Protein AF-A0A1Z3MXU1-F1 (afdb_monomer)

pLDDT: mean 87.96, std 11.63, range [48.59, 98.12]

Radius of gyration: 43.64 Å; Cα contacts (8 Å, |Δi|>4): 317; chains: 1; bounding box: 88×52×131 Å

Solvent-accessible surface area (backbone atoms only — not comparable to full-atom values): 15683 Å² total; per-residue (Å²): 133,85,54,45,43,81,77,29,88,50,26,44,97,91,23,40,82,39,86,45,32,84,94,75,73,40,62,48,34,71,91,47,66,72,58,56,51,48,54,50,50,57,50,47,48,51,18,44,75,52,74,4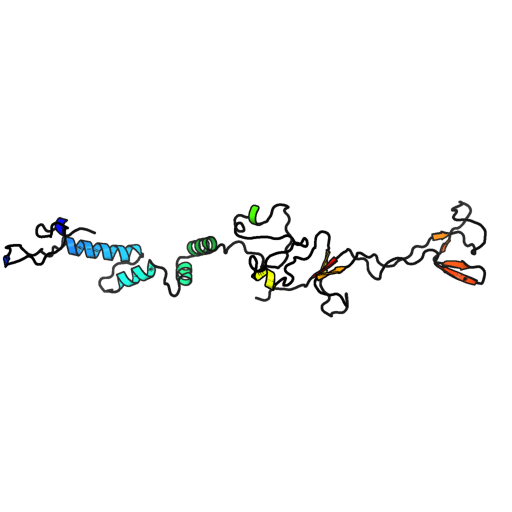3,81,94,51,97,87,52,94,52,48,56,59,55,17,52,60,67,73,40,74,46,90,89,48,42,69,59,47,36,55,71,70,29,72,66,47,40,51,51,52,26,56,79,70,61,60,75,88,75,76,84,60,84,72,61,89,78,92,72,97,60,94,67,56,63,39,78,75,36,79,86,35,47,92,53,86,87,80,70,50,64,50,44,71,60,52,52,87,83,37,50,72,40,30,72,69,34,75,82,34,46,37,63,66,46,78,92,46,39,85,37,74,46,42,90,82,75,62,84,54,66,93,65,52,80,70,37,77,44,74,58,44,43,46,52,48,67,63,63,51,75,33,60,94,62,54,56,88,71,74,83,71,92,70,91,48,99,88,58,80,62,42,75,32,61,55,42,42,36,82,89,79,49,72,45,65,65,43,70,74,50,65,42,98,47,67,44,68,35,26,29,21,38,83,87,82,79,86,88,123

Mean predicted aligned error: 10.99 Å

Nearest PDB structures (foldseek):
  3iu3-assembly1_K  TM=1.449E-01  e=3.938E+00  Homo sapiens

Sequence (251 aa):
MLRIGQVEATATQDGKYTDGSVAGGIAATRLRAAAFNAMQEELAHIVESAGLALDINDMTQVLKAIQKLTLSRANPFADIKSDGAAAIATALSNLGLGAGAPAIGIPFFWPSSAMPNTVMPEWSNMVFLKFNGATFSAATYPKLALVFPGLVLTESRGEFLRIWDDGRGVDAGRGLLSAQGHAYQSHSHRLLMSAGSAGSGNVIGIDSSLNGTLTYNINQPGGGQIQAIENAGDTETRPRNIAFNFLVRAK

Secondary structure (DSSP, 8-state):
---GGGT-TTS-TTS-----BTTTTBPPPP--HHHHHHHHHHHHHHHHHTTPPP-TT-TTHHHHHHHHHS--SS-HHHHHHHT-HHHHHHHHHHTT-SS--PPTT-------SS-HHHH-GGGTT-----SSS-B--TTT-HHHHHH-TTSB----TTPEEEE--TTSSSSTTPPTT-EE--B-B-B---EEE-SPPTTS-------TT---EEESEEE-TTS-EEESS--BSBSS-B-SEEEE-------

Structure (mmCIF, N/CA/C/O backbone):
data_AF-A0A1Z3MXU1-F1
#
_entry.id   AF-A0A1Z3MXU1-F1
#
loop_
_atom_site.group_PDB
_atom_site.id
_atom_site.type_symbol
_atom_site.label_atom_id
_atom_site.label_alt_id
_atom_site.label_comp_id
_atom_site.label_asym_id
_atom_site.label_entity_id
_atom_site.label_seq_id
_atom_site.pdbx_PDB_ins_code
_atom_site.Cartn_x
_atom_site.Cartn_y
_atom_site.Cartn_z
_atom_site.occupancy
_atom_site.B_iso_or_equiv
_atom_site.auth_seq_id
_atom_site.auth_comp_id
_atom_site.auth_asym_id
_atom_site.auth_atom_id
_atom_site.pdbx_PDB_model_num
ATOM 1 N N . MET A 1 1 ? -21.036 1.104 47.318 1.00 79.62 1 MET A N 1
ATOM 2 C CA . MET A 1 1 ? -22.182 0.449 47.977 1.00 79.62 1 MET A CA 1
ATOM 3 C C . MET A 1 1 ? -22.058 0.404 49.499 1.00 79.62 1 MET A C 1
ATOM 5 O O . MET A 1 1 ? -21.065 -0.088 50.033 1.00 79.62 1 MET A O 1
ATOM 9 N N . LEU A 1 2 ? -23.084 0.925 50.178 1.00 86.19 2 LEU A N 1
ATOM 10 C CA . LEU A 1 2 ? -23.305 0.851 51.629 1.00 86.19 2 LEU A CA 1
ATOM 11 C C . LEU A 1 2 ? -23.345 -0.614 52.109 1.00 86.19 2 LEU A C 1
ATOM 13 O O . LEU A 1 2 ? -24.027 -1.440 51.504 1.00 86.19 2 LEU A O 1
ATOM 17 N N . ARG A 1 3 ? -22.647 -0.947 53.201 1.00 88.75 3 ARG A N 1
ATOM 18 C CA . ARG A 1 3 ? -22.724 -2.277 53.836 1.00 88.75 3 ARG A CA 1
ATOM 19 C C . ARG A 1 3 ? -23.865 -2.341 54.850 1.00 88.75 3 ARG A C 1
ATOM 21 O O . ARG A 1 3 ? -24.145 -1.363 55.538 1.00 88.75 3 ARG A O 1
ATOM 28 N N . ILE A 1 4 ? -24.464 -3.520 55.021 1.00 90.12 4 ILE A N 1
ATOM 29 C CA . ILE A 1 4 ? -25.636 -3.713 55.896 1.00 90.12 4 ILE A CA 1
ATOM 30 C C . ILE A 1 4 ? -25.308 -3.409 57.359 1.00 90.12 4 ILE A C 1
ATOM 32 O O . ILE A 1 4 ? -26.088 -2.744 58.036 1.00 90.12 4 ILE A O 1
ATOM 36 N N . GLY A 1 5 ? -24.110 -3.783 57.819 1.00 87.50 5 GLY A N 1
ATOM 37 C CA . GLY A 1 5 ? -23.641 -3.479 59.178 1.00 87.50 5 GLY A CA 1
ATOM 38 C C . GLY A 1 5 ? -23.501 -1.985 59.501 1.00 87.50 5 GLY A C 1
ATOM 39 O O . GLY A 1 5 ? -23.363 -1.634 60.666 1.00 87.50 5 GLY A O 1
ATOM 40 N N . GLN A 1 6 ? -23.567 -1.094 58.503 1.00 89.31 6 GLN A N 1
ATOM 41 C CA . GLN A 1 6 ? -23.575 0.360 58.720 1.00 89.31 6 GLN A CA 1
ATOM 42 C C . GLN A 1 6 ? -24.976 0.905 59.044 1.00 89.31 6 GLN A C 1
ATOM 44 O O . GLN A 1 6 ? -25.092 2.038 59.501 1.00 89.31 6 GLN A O 1
ATOM 49 N N . VAL A 1 7 ? -26.035 0.121 58.808 1.00 90.00 7 VAL A N 1
ATOM 50 C CA . VAL A 1 7 ? -27.437 0.535 59.014 1.00 90.00 7 VAL A CA 1
ATOM 51 C C . VAL A 1 7 ? -28.252 -0.430 59.874 1.00 90.00 7 VAL A C 1
ATOM 53 O O . VAL A 1 7 ? -29.349 -0.076 60.308 1.00 90.00 7 VAL A O 1
ATOM 56 N N . GLU A 1 8 ? -27.736 -1.630 60.145 1.00 90.50 8 GLU A N 1
ATOM 57 C CA . GLU A 1 8 ? -28.379 -2.621 61.001 1.00 90.50 8 GLU A CA 1
ATOM 58 C C . GLU A 1 8 ? -27.358 -3.340 61.893 1.00 90.50 8 GLU A C 1
ATOM 60 O O . GLU A 1 8 ? -26.473 -4.046 61.415 1.00 90.50 8 GLU A O 1
ATOM 65 N N . ALA A 1 9 ? -27.512 -3.181 63.209 1.00 88.25 9 ALA A N 1
ATOM 66 C CA . ALA A 1 9 ? -26.592 -3.726 64.208 1.00 88.25 9 ALA A CA 1
ATOM 67 C C . ALA A 1 9 ? -26.665 -5.259 64.336 1.00 88.25 9 ALA A C 1
ATOM 69 O O . ALA A 1 9 ? -25.733 -5.875 64.840 1.00 88.25 9 ALA A O 1
ATOM 70 N N . THR A 1 10 ? -27.759 -5.874 63.878 1.00 90.38 10 THR A N 1
ATOM 71 C CA . THR A 1 10 ? -27.932 -7.340 63.822 1.00 90.38 10 THR A CA 1
ATOM 72 C C . THR A 1 10 ? -27.309 -7.981 62.575 1.00 90.38 10 THR A C 1
ATOM 74 O O . THR A 1 10 ? -27.529 -9.163 62.311 1.00 90.38 10 THR A O 1
ATOM 77 N N . ALA A 1 11 ? -26.553 -7.220 61.777 1.00 89.75 11 ALA A N 1
ATOM 78 C CA . ALA A 1 11 ? -25.745 -7.767 60.694 1.00 89.75 11 ALA A CA 1
ATOM 79 C C . ALA A 1 11 ? -24.591 -8.626 61.236 1.00 89.75 11 ALA A C 1
ATOM 81 O O . ALA A 1 11 ? -24.144 -8.474 62.375 1.00 89.75 11 ALA A O 1
ATOM 82 N N . THR A 1 12 ? -24.072 -9.514 60.396 1.00 88.88 12 THR A N 1
ATOM 83 C CA . THR A 1 12 ? -22.862 -10.283 60.708 1.00 88.88 12 THR A CA 1
ATOM 84 C C . THR A 1 12 ? -21.645 -9.367 60.892 1.00 88.88 12 THR A C 1
ATOM 86 O O . THR A 1 12 ? -21.637 -8.215 60.456 1.00 88.88 12 THR A O 1
ATOM 89 N N . GLN A 1 13 ? -20.566 -9.885 61.487 1.00 86.12 13 GLN A N 1
ATOM 90 C CA . GLN A 1 13 ? -19.336 -9.114 61.713 1.00 86.12 13 GLN A CA 1
ATOM 91 C C . GLN A 1 13 ? -18.667 -8.637 60.407 1.00 86.12 13 GLN A C 1
ATOM 93 O O . GLN A 1 13 ? -17.995 -7.608 60.398 1.00 86.12 13 GLN A O 1
ATOM 98 N N . ASP A 1 14 ? -18.886 -9.338 59.289 1.00 88.38 14 ASP A N 1
ATOM 99 C CA . ASP A 1 14 ? -18.463 -8.916 57.947 1.00 88.38 14 ASP A CA 1
ATOM 100 C C . ASP A 1 14 ? -19.464 -7.965 57.250 1.00 88.38 14 ASP A C 1
ATOM 102 O O . ASP A 1 14 ? -19.201 -7.483 56.143 1.00 88.38 14 ASP A O 1
ATOM 106 N N . GLY A 1 15 ? -20.572 -7.626 57.919 1.00 88.62 15 GLY A N 1
ATOM 107 C CA . GLY A 1 15 ? -21.534 -6.602 57.513 1.00 88.62 15 GLY A CA 1
ATOM 108 C C . GLY A 1 15 ? -22.603 -7.074 56.526 1.00 88.62 15 GLY A C 1
ATOM 109 O O . GLY A 1 15 ? -23.029 -6.266 55.694 1.00 88.62 15 GLY A O 1
ATOM 110 N N . LYS A 1 16 ? -23.023 -8.344 56.596 1.00 90.19 16 LYS A N 1
ATOM 111 C CA . LYS A 1 16 ? -24.043 -8.973 55.733 1.00 90.19 16 LYS A CA 1
ATOM 112 C C . LYS A 1 16 ? -25.332 -9.293 56.498 1.00 90.19 16 LYS A C 1
ATOM 114 O O . LYS A 1 16 ? -25.363 -9.270 57.727 1.00 90.19 16 LYS A O 1
ATOM 119 N N . TYR A 1 17 ? -26.392 -9.608 55.752 1.00 91.94 17 TYR A N 1
ATOM 120 C CA . TYR A 1 17 ? -27.622 -10.167 56.314 1.00 91.94 17 TYR A CA 1
ATOM 121 C C . TYR A 1 17 ? -27.380 -11.567 56.899 1.00 91.94 17 TYR A C 1
ATOM 123 O O . TYR A 1 17 ? -26.610 -12.352 56.346 1.00 91.94 17 TYR A O 1
ATOM 131 N N . THR A 1 18 ? -28.072 -11.881 57.991 1.00 91.25 18 THR A N 1
ATOM 132 C CA . THR A 1 18 ? -28.187 -13.222 58.572 1.00 91.25 18 THR A CA 1
ATOM 133 C C . THR A 1 18 ? -29.645 -13.515 58.916 1.00 91.25 18 THR A C 1
ATOM 135 O O . THR A 1 18 ? -30.364 -12.629 59.380 1.00 91.25 18 THR A O 1
ATOM 138 N N . ASP A 1 19 ? -30.071 -14.766 58.743 1.00 92.06 19 ASP A N 1
ATOM 139 C CA . ASP A 1 19 ? -31.390 -15.246 59.186 1.00 92.06 19 ASP A CA 1
ATOM 140 C C . ASP A 1 19 ? -31.487 -15.355 60.720 1.00 92.06 19 ASP A C 1
ATOM 142 O O . ASP A 1 19 ? -32.545 -15.656 61.273 1.00 92.06 19 ASP A O 1
ATOM 146 N N . GLY A 1 20 ? -30.382 -15.091 61.427 1.00 89.62 20 GLY A N 1
ATOM 147 C CA . GLY A 1 20 ? -30.277 -15.281 62.865 1.00 89.62 20 GLY A CA 1
ATOM 148 C C . GLY A 1 20 ? -30.236 -16.763 63.240 1.00 89.62 20 GLY A C 1
ATOM 149 O O . GLY A 1 20 ? -30.001 -17.645 62.418 1.00 89.62 20 GLY A O 1
ATOM 150 N N . SER A 1 21 ? -30.430 -17.051 64.522 1.00 91.31 21 SER A N 1
ATOM 151 C CA . SER A 1 21 ? -30.538 -18.410 65.046 1.00 91.31 21 SER A CA 1
ATOM 152 C C . SER A 1 21 ? -31.409 -18.398 66.288 1.00 91.31 21 SER A C 1
ATOM 154 O O . SER A 1 21 ? -31.004 -17.893 67.335 1.00 91.31 21 SER A O 1
ATOM 156 N N . VAL A 1 22 ? -32.596 -18.998 66.187 1.00 83.56 22 VAL A N 1
ATOM 157 C CA . VAL A 1 22 ? -33.515 -19.132 67.327 1.00 83.56 22 VAL A CA 1
ATOM 158 C C . VAL A 1 22 ? -32.907 -19.980 68.447 1.00 83.56 22 VAL A C 1
ATOM 160 O O . VAL A 1 22 ? -33.036 -19.627 69.613 1.00 83.56 22 VAL A O 1
ATOM 163 N N . ALA A 1 23 ? -32.171 -21.044 68.101 1.00 87.31 23 ALA A N 1
ATOM 164 C CA . ALA A 1 23 ? -31.488 -21.909 69.066 1.00 87.31 23 ALA A CA 1
ATOM 165 C C . ALA A 1 23 ? -30.272 -21.226 69.718 1.00 87.31 23 ALA A C 1
ATOM 167 O O . ALA A 1 23 ? -29.924 -21.540 70.852 1.00 87.31 23 ALA A O 1
ATOM 168 N N . GLY A 1 24 ? -29.635 -20.289 69.007 1.00 84.25 24 GLY A N 1
ATOM 169 C CA . GLY A 1 24 ? -28.499 -19.508 69.499 1.00 84.25 24 GLY A CA 1
ATOM 170 C C . GLY A 1 24 ? -28.869 -18.159 70.123 1.00 84.25 24 GLY A C 1
ATOM 171 O O . GLY A 1 24 ? -27.971 -17.429 70.528 1.00 84.25 24 GLY A O 1
ATOM 172 N N . GLY A 1 25 ? -30.155 -17.789 70.163 1.00 87.19 25 GLY A N 1
ATOM 173 C CA . GLY A 1 25 ? -30.601 -16.469 70.627 1.00 87.19 25 GLY A CA 1
ATOM 174 C C . GLY A 1 25 ? -30.133 -15.293 69.753 1.00 87.19 25 GLY A C 1
ATOM 175 O O . GLY A 1 25 ? -30.102 -14.158 70.223 1.00 87.19 25 GLY A O 1
ATOM 176 N N . ILE A 1 26 ? -29.756 -15.541 68.495 1.00 87.75 26 ILE A N 1
ATOM 177 C CA . ILE A 1 26 ? -29.263 -14.517 67.563 1.00 87.75 26 ILE A CA 1
ATOM 178 C C . ILE A 1 26 ? -30.442 -14.004 66.735 1.00 87.75 26 ILE A C 1
ATOM 180 O O . ILE A 1 26 ? -31.096 -14.776 66.035 1.00 87.75 26 ILE A O 1
ATOM 184 N N . ALA A 1 27 ? -30.715 -12.703 66.791 1.00 88.94 27 ALA A N 1
ATOM 185 C CA . ALA A 1 27 ? -31.766 -12.092 65.984 1.00 88.94 27 ALA A CA 1
ATOM 186 C C . ALA A 1 27 ? -31.387 -12.052 64.493 1.00 88.94 27 ALA A C 1
ATOM 188 O O . ALA A 1 27 ? -30.232 -11.810 64.147 1.00 88.94 27 ALA A O 1
ATOM 189 N N . ALA A 1 28 ? -32.377 -12.245 63.620 1.00 92.00 28 ALA A N 1
ATOM 190 C CA . ALA A 1 28 ? -32.219 -12.041 62.184 1.00 92.00 28 ALA A CA 1
ATOM 191 C C . ALA A 1 28 ? -31.957 -10.564 61.857 1.00 92.00 28 ALA A C 1
ATOM 193 O O . ALA A 1 28 ? -32.471 -9.660 62.530 1.00 92.00 28 ALA A O 1
ATOM 194 N N . THR A 1 29 ? -31.211 -10.317 60.784 1.00 92.88 29 THR A N 1
ATOM 195 C CA . THR A 1 29 ? -30.934 -8.966 60.302 1.00 92.88 29 THR A CA 1
ATOM 196 C C . THR A 1 29 ? -32.188 -8.335 59.708 1.00 92.88 29 THR A C 1
ATOM 198 O O . THR A 1 29 ? -32.808 -8.869 58.790 1.00 92.88 29 THR A O 1
ATOM 201 N N . ARG A 1 30 ? -32.555 -7.150 60.197 1.00 90.06 30 ARG A N 1
ATOM 202 C CA . ARG A 1 30 ? -33.725 -6.421 59.695 1.00 90.06 30 ARG A CA 1
ATOM 203 C C . ARG A 1 30 ? -33.462 -5.803 58.322 1.00 90.06 30 ARG A C 1
ATOM 205 O O . ARG A 1 30 ? -32.418 -5.205 58.065 1.00 90.06 30 ARG A O 1
ATOM 212 N N . LEU A 1 31 ? -34.472 -5.868 57.461 1.00 90.56 31 LEU A N 1
ATOM 213 C CA . LEU A 1 31 ? -34.485 -5.225 56.152 1.00 90.56 31 LEU A CA 1
ATOM 214 C C . LEU A 1 31 ? -34.689 -3.707 56.304 1.00 90.56 31 LEU A C 1
ATOM 216 O O . LEU A 1 31 ? -35.808 -3.224 56.461 1.00 90.56 31 LEU A O 1
ATOM 220 N N . ARG A 1 32 ? -33.592 -2.940 56.308 1.00 90.50 32 ARG A N 1
ATOM 221 C CA . ARG A 1 32 ? -33.615 -1.475 56.460 1.00 90.50 32 ARG A CA 1
ATOM 222 C C . ARG A 1 32 ? -33.812 -0.766 55.127 1.00 90.50 32 ARG A C 1
ATOM 224 O O . ARG A 1 32 ? -33.057 -1.015 54.193 1.00 90.50 32 ARG A O 1
ATOM 231 N N . ALA A 1 33 ? -34.720 0.212 55.088 1.00 90.50 33 ALA A N 1
ATOM 232 C CA . ALA A 1 33 ? -34.941 1.069 53.918 1.00 90.50 33 ALA A CA 1
ATOM 233 C C . ALA A 1 33 ? -33.644 1.712 53.396 1.00 90.50 33 ALA A C 1
ATOM 235 O O . ALA A 1 33 ? -33.413 1.728 52.198 1.00 90.50 33 ALA A O 1
ATOM 236 N N . ALA A 1 34 ? -32.748 2.149 54.289 1.00 89.19 34 ALA A N 1
ATOM 237 C CA . ALA A 1 34 ? -31.457 2.719 53.902 1.00 89.19 34 ALA A CA 1
ATOM 238 C C . ALA A 1 34 ? -30.596 1.765 53.048 1.00 89.19 34 ALA A C 1
ATOM 240 O O . ALA A 1 34 ? -29.917 2.219 52.134 1.00 89.19 34 ALA A O 1
ATOM 241 N N . ALA A 1 35 ? -30.653 0.451 53.304 1.00 89.69 35 ALA A N 1
ATOM 242 C CA . ALA A 1 35 ? -29.951 -0.533 52.486 1.00 89.69 35 ALA A CA 1
ATOM 243 C C . ALA A 1 35 ? -30.589 -0.667 51.097 1.00 89.69 35 ALA A C 1
ATOM 245 O O . ALA A 1 35 ? -29.875 -0.605 50.103 1.00 89.69 35 ALA A O 1
ATOM 246 N N . PHE A 1 36 ? -31.919 -0.790 51.015 1.00 90.94 36 PHE A N 1
ATOM 247 C CA . PHE A 1 36 ? -32.635 -0.917 49.737 1.00 90.94 36 PHE A CA 1
ATOM 248 C C . PHE A 1 36 ? -32.538 0.341 48.874 1.00 90.94 36 PHE A C 1
ATOM 250 O O . PHE A 1 36 ? -32.261 0.226 47.684 1.00 90.94 36 PHE A O 1
ATOM 257 N N . ASN A 1 37 ? -32.667 1.523 49.479 1.00 93.31 37 ASN A N 1
ATOM 258 C CA . ASN A 1 37 ? -32.477 2.795 48.789 1.00 93.31 37 ASN A CA 1
ATOM 259 C C . ASN A 1 37 ? -31.054 2.893 48.233 1.00 93.31 37 ASN A C 1
ATOM 261 O O . ASN A 1 37 ? -30.883 3.259 47.082 1.00 93.31 37 ASN A O 1
ATOM 265 N N . ALA A 1 38 ? -30.034 2.486 48.998 1.00 92.31 38 ALA A N 1
ATOM 266 C CA . ALA A 1 38 ? -28.663 2.478 48.493 1.00 92.31 38 ALA A CA 1
ATOM 267 C C . ALA A 1 38 ? -28.482 1.544 47.282 1.00 92.31 38 ALA A C 1
ATOM 269 O O . ALA A 1 38 ? -27.758 1.897 46.358 1.00 92.31 38 ALA A O 1
ATOM 270 N N . MET A 1 39 ? -29.137 0.374 47.249 1.00 92.81 39 MET A N 1
ATOM 271 C CA . MET A 1 39 ? -29.087 -0.502 46.065 1.00 92.81 39 MET A CA 1
ATOM 272 C C . MET A 1 39 ? -29.804 0.120 44.866 1.00 92.81 39 MET A C 1
ATOM 274 O O . MET A 1 39 ? -29.313 0.024 43.744 1.00 92.81 39 MET A O 1
ATOM 278 N N . GLN A 1 40 ? -30.960 0.743 45.104 1.00 93.62 40 GLN A N 1
ATOM 279 C CA . GLN A 1 40 ? -31.724 1.424 44.066 1.00 93.62 40 GLN A CA 1
ATOM 280 C C . GLN A 1 40 ? -30.917 2.569 43.454 1.00 93.62 40 GLN A C 1
ATOM 282 O O . GLN A 1 40 ? -30.829 2.637 42.234 1.00 93.62 40 GLN A O 1
ATOM 287 N N . GLU A 1 41 ? -30.300 3.417 44.277 1.00 95.25 41 GLU A N 1
ATOM 288 C CA . GLU A 1 41 ? -29.485 4.540 43.804 1.00 95.25 41 GLU A CA 1
ATOM 289 C C . GLU A 1 41 ? -28.265 4.060 43.006 1.00 95.25 41 GLU A C 1
ATOM 291 O O . GLU A 1 41 ? -27.981 4.599 41.946 1.00 95.25 41 GLU A O 1
ATOM 296 N N . GLU A 1 42 ? -27.580 2.989 43.425 1.00 95.56 42 GLU A N 1
ATOM 297 C CA . GLU A 1 42 ? -26.457 2.428 42.650 1.00 95.56 42 GLU A CA 1
ATOM 298 C C . GLU A 1 42 ? -26.910 1.936 41.261 1.00 95.56 42 GLU A C 1
ATOM 300 O O . GLU A 1 42 ? -26.240 2.184 40.258 1.00 95.56 42 GLU A O 1
ATOM 305 N N . LEU A 1 43 ? -28.072 1.278 41.172 1.00 95.50 43 LEU A N 1
ATOM 306 C CA . LEU A 1 43 ? -28.648 0.872 39.884 1.00 95.50 43 LEU A CA 1
ATOM 307 C C . LEU A 1 43 ? -29.123 2.075 39.059 1.00 95.50 43 LEU A C 1
ATOM 309 O O . LEU A 1 43 ? -28.942 2.084 37.840 1.00 95.50 43 LEU A O 1
ATOM 313 N N . ALA A 1 44 ? -29.698 3.087 39.706 1.00 95.88 44 ALA A N 1
ATOM 314 C CA . ALA A 1 44 ? -30.125 4.326 39.069 1.00 95.88 44 ALA A CA 1
ATOM 315 C C . ALA A 1 44 ? -28.933 5.085 38.473 1.00 95.88 44 ALA A C 1
ATOM 317 O O . ALA A 1 44 ? -28.973 5.465 37.305 1.00 95.88 44 ALA A O 1
ATOM 318 N N . HIS A 1 45 ? -27.823 5.185 39.204 1.00 96.19 45 HIS A N 1
ATOM 319 C CA . HIS A 1 45 ? -26.599 5.818 38.722 1.00 96.19 45 HIS A CA 1
ATOM 320 C C . HIS A 1 45 ? -26.001 5.109 37.503 1.00 96.19 45 HIS A C 1
ATOM 322 O O . HIS A 1 45 ? -25.456 5.773 36.620 1.00 96.19 45 HIS A O 1
ATOM 328 N N . ILE A 1 46 ? -26.131 3.781 37.386 1.00 96.31 46 ILE A N 1
ATOM 329 C CA . ILE A 1 46 ? -25.747 3.073 36.152 1.00 96.31 46 ILE A CA 1
ATOM 330 C C . ILE A 1 46 ? -26.579 3.588 34.968 1.00 96.31 46 ILE A C 1
ATOM 332 O O . ILE A 1 46 ? -26.023 3.884 33.911 1.00 96.31 46 ILE A O 1
ATOM 336 N N . VAL A 1 47 ? -27.893 3.747 35.142 1.00 96.94 47 VAL A N 1
ATOM 337 C CA . VAL A 1 47 ? -28.800 4.254 34.098 1.00 96.94 47 VAL A CA 1
ATOM 338 C C . VAL A 1 47 ? -28.477 5.697 33.717 1.00 96.94 47 VAL A C 1
ATOM 340 O O . VAL A 1 47 ? -28.307 6.008 32.535 1.00 96.94 47 VAL A O 1
ATOM 343 N N . GLU A 1 48 ? -28.317 6.560 34.711 1.00 96.25 48 GLU A N 1
ATOM 344 C CA . GLU A 1 48 ? -28.027 7.980 34.516 1.00 96.25 48 GLU A CA 1
ATOM 345 C C . GLU A 1 48 ? -26.644 8.208 33.897 1.00 96.25 48 GLU A C 1
ATOM 347 O O . GLU A 1 48 ? -26.497 9.050 33.011 1.00 96.25 48 GLU A O 1
ATOM 352 N N . SER A 1 49 ? -25.632 7.424 34.289 1.00 95.12 49 SER A N 1
ATOM 353 C CA . SER A 1 49 ? -24.287 7.501 33.698 1.00 95.12 49 SER A CA 1
ATOM 354 C C . SER A 1 49 ? -24.262 7.107 32.218 1.00 95.12 49 SER A C 1
ATOM 356 O O . SER A 1 49 ? -23.440 7.617 31.459 1.00 95.12 49 SER A O 1
ATOM 358 N N . ALA A 1 50 ? -25.210 6.274 31.772 1.00 93.00 50 ALA A N 1
ATOM 359 C CA . ALA A 1 50 ? -25.445 5.998 30.356 1.00 93.00 50 ALA A CA 1
ATOM 360 C C . ALA A 1 50 ? -26.193 7.143 29.631 1.00 93.00 50 ALA A C 1
ATOM 362 O O . ALA A 1 50 ? -26.494 7.041 28.436 1.00 93.00 50 ALA A O 1
ATOM 363 N N . GLY A 1 51 ? -26.525 8.234 30.325 1.00 93.81 51 GLY A N 1
ATOM 364 C CA . GLY A 1 51 ? -27.292 9.367 29.807 1.00 93.81 51 GLY A CA 1
ATOM 365 C C . GLY A 1 51 ? -28.770 9.048 29.568 1.00 93.81 51 GLY A C 1
ATOM 366 O O . GLY A 1 51 ? -29.373 9.630 28.667 1.00 93.81 51 GLY A O 1
ATOM 367 N N . LEU A 1 52 ? -29.333 8.080 30.296 1.00 94.69 52 LEU A N 1
ATOM 368 C CA . LEU A 1 52 ? -30.756 7.740 30.261 1.00 94.69 52 LEU A CA 1
ATOM 369 C C . LEU A 1 52 ? -31.463 8.371 31.469 1.00 94.69 52 LEU A C 1
ATOM 371 O O . LEU A 1 52 ? -30.891 8.453 32.551 1.00 94.69 52 LEU A O 1
ATOM 375 N N . ALA A 1 53 ? -32.709 8.808 31.287 1.00 96.50 53 ALA A N 1
ATOM 376 C CA . ALA A 1 53 ? -33.542 9.294 32.385 1.00 96.50 53 ALA A CA 1
ATOM 377 C C . ALA A 1 53 ? -34.276 8.127 33.057 1.00 96.50 53 ALA A C 1
ATOM 379 O O . ALA A 1 53 ? -34.714 7.210 32.363 1.00 96.50 53 ALA A O 1
ATOM 380 N N . LEU A 1 54 ? -34.439 8.193 34.382 1.00 97.00 54 LEU A N 1
ATOM 381 C CA . LEU A 1 54 ? -35.180 7.192 35.147 1.00 97.00 54 LEU A CA 1
ATOM 382 C C . LEU A 1 54 ? -36.686 7.259 34.842 1.00 97.00 54 LEU A C 1
ATOM 384 O O . LEU A 1 54 ? -37.313 8.302 35.022 1.00 97.00 54 LEU A O 1
ATOM 388 N N . ASP A 1 55 ? -37.274 6.136 34.438 1.00 96.50 55 ASP A N 1
ATOM 389 C CA . ASP A 1 55 ? -38.710 5.968 34.185 1.00 96.50 55 ASP A CA 1
ATOM 390 C C . ASP A 1 55 ? -39.294 4.853 35.060 1.00 96.50 55 ASP A C 1
ATOM 392 O O . ASP A 1 55 ? -38.881 3.697 34.999 1.00 96.50 55 ASP A O 1
ATOM 396 N N . ILE A 1 56 ? -40.299 5.186 35.868 1.00 95.31 56 ILE A N 1
ATOM 397 C CA . ILE A 1 56 ? -40.982 4.226 36.744 1.00 95.31 56 ILE A CA 1
ATOM 398 C C . ILE A 1 56 ? -41.684 3.096 35.970 1.00 95.31 56 ILE A C 1
ATOM 400 O O . ILE A 1 56 ? -41.904 2.020 36.524 1.00 95.31 56 ILE A O 1
ATOM 404 N N . ASN A 1 57 ? -42.015 3.317 34.697 1.00 97.12 57 ASN A N 1
ATOM 405 C CA . ASN A 1 57 ? -42.714 2.345 33.858 1.00 97.12 57 ASN A CA 1
ATOM 406 C C . ASN A 1 57 ? -41.762 1.443 33.054 1.00 97.12 57 ASN A C 1
ATOM 408 O O . ASN A 1 57 ? -42.227 0.532 32.368 1.00 97.12 57 ASN A O 1
ATOM 412 N N . ASP A 1 58 ? -40.444 1.662 33.130 1.00 95.50 58 ASP A N 1
ATOM 413 C CA . ASP A 1 58 ? -39.451 0.892 32.381 1.00 95.50 58 ASP A CA 1
ATOM 414 C C . ASP A 1 58 ? -38.599 0.007 33.304 1.00 95.50 58 ASP A C 1
ATOM 416 O O . ASP A 1 58 ? -37.666 0.453 33.972 1.00 95.50 58 ASP A O 1
ATOM 420 N N . MET A 1 59 ? -38.867 -1.298 33.285 1.00 94.94 59 MET A N 1
ATOM 421 C CA . MET A 1 59 ? -38.097 -2.289 34.049 1.00 94.94 59 MET A CA 1
ATOM 422 C C . MET A 1 59 ? -36.831 -2.780 33.321 1.00 94.94 59 MET A C 1
ATOM 424 O O . MET A 1 59 ? -36.173 -3.711 33.782 1.00 94.94 59 MET A O 1
ATOM 428 N N . THR A 1 60 ? -36.476 -2.184 32.178 1.00 96.62 60 THR A N 1
ATOM 429 C CA . THR A 1 60 ? -35.331 -2.590 31.338 1.00 96.62 60 THR A CA 1
ATOM 430 C C . THR A 1 60 ? -34.189 -1.573 31.320 1.00 96.62 60 THR A C 1
ATOM 432 O O . THR A 1 60 ? -33.196 -1.766 30.622 1.00 96.62 60 THR A O 1
ATOM 435 N N . GLN A 1 61 ? -34.279 -0.499 32.103 1.00 96.69 61 GLN A N 1
ATOM 436 C CA . GLN A 1 61 ? -33.341 0.626 32.038 1.00 96.69 61 GLN A CA 1
ATOM 437 C C . GLN A 1 61 ? -31.898 0.242 32.353 1.00 96.69 61 GLN A C 1
ATOM 439 O O . GLN A 1 61 ? -30.992 0.640 31.627 1.00 96.69 61 GLN A O 1
ATOM 444 N N . VAL A 1 62 ? -31.676 -0.584 33.380 1.00 96.50 62 VAL A N 1
ATOM 445 C CA . VAL A 1 62 ? -30.330 -1.079 33.723 1.00 96.50 62 VAL A CA 1
ATOM 446 C C . VAL A 1 62 ? -29.749 -1.896 32.567 1.00 96.50 62 VAL A C 1
ATOM 448 O O . VAL A 1 62 ? -28.577 -1.749 32.233 1.00 96.50 62 VAL A O 1
ATOM 451 N N . LEU A 1 63 ? -30.572 -2.710 31.898 1.00 94.38 63 LEU A N 1
ATOM 452 C CA . LEU A 1 63 ? -30.145 -3.461 30.718 1.00 94.38 63 LEU A CA 1
ATOM 453 C C . LEU A 1 63 ? -29.766 -2.518 29.567 1.00 94.38 63 LEU A C 1
ATOM 455 O O . LEU A 1 63 ? -28.688 -2.672 28.995 1.00 94.38 63 LEU A O 1
ATOM 459 N N . LYS A 1 64 ? -30.607 -1.521 29.264 1.00 93.19 64 LYS A N 1
ATOM 460 C CA . LYS A 1 64 ? -30.330 -0.500 28.237 1.00 93.19 64 LYS A CA 1
ATOM 461 C C . LYS A 1 64 ? -29.047 0.277 28.540 1.00 93.19 64 LYS A C 1
ATOM 463 O O . LYS A 1 64 ? -28.259 0.546 27.637 1.00 93.19 64 LYS A O 1
ATOM 468 N N . ALA A 1 65 ? -28.818 0.602 29.809 1.00 94.88 65 ALA A N 1
ATOM 469 C CA . ALA A 1 65 ? -27.626 1.299 30.265 1.00 94.88 65 ALA A CA 1
ATOM 470 C C . ALA A 1 65 ? -26.364 0.459 30.062 1.00 94.88 65 ALA A C 1
ATOM 472 O O . ALA A 1 65 ? -25.409 0.934 29.455 1.00 94.88 65 ALA A O 1
ATOM 473 N N . ILE A 1 66 ? -26.382 -0.812 30.478 1.00 92.69 66 ILE A N 1
ATOM 474 C CA . ILE A 1 66 ? -25.266 -1.742 30.253 1.00 92.69 66 ILE A CA 1
ATOM 475 C C . ILE A 1 66 ? -24.987 -1.897 28.753 1.00 92.69 66 ILE A C 1
ATOM 477 O O . ILE A 1 66 ? -23.830 -1.846 28.341 1.00 92.69 66 ILE A O 1
ATOM 481 N N . GLN A 1 67 ? -26.029 -2.039 27.930 1.00 89.00 67 GLN A N 1
ATOM 482 C CA . GLN A 1 67 ? -25.891 -2.138 26.472 1.00 89.00 67 GLN A CA 1
ATOM 483 C C . GLN A 1 67 ? -25.266 -0.889 25.842 1.00 89.00 67 GLN A C 1
ATOM 485 O O . GLN A 1 67 ? -24.580 -1.012 24.838 1.00 89.00 67 GLN A O 1
ATOM 490 N N . LYS A 1 68 ? -25.491 0.295 26.418 1.00 87.25 68 LYS A N 1
ATOM 491 C CA . LYS A 1 68 ? -24.931 1.558 25.921 1.00 87.25 68 LYS A CA 1
ATOM 492 C C . LYS A 1 68 ? -23.526 1.844 26.456 1.00 87.25 68 LYS A C 1
ATOM 494 O O . LYS A 1 68 ? -22.713 2.428 25.755 1.00 87.25 68 LYS A O 1
ATOM 499 N N . LEU A 1 69 ? -23.237 1.441 27.692 1.00 89.69 69 LEU A N 1
ATOM 500 C CA . LEU A 1 69 ? -21.933 1.637 28.337 1.00 89.69 69 LEU A CA 1
ATOM 501 C C . LEU A 1 69 ? -20.877 0.629 27.873 1.00 89.69 69 LEU A C 1
ATOM 503 O O . LEU A 1 69 ? -19.690 0.814 28.138 1.00 89.69 69 LEU A O 1
ATOM 507 N N . THR A 1 70 ? -21.292 -0.458 27.224 1.00 88.56 70 THR A N 1
ATOM 508 C CA . THR A 1 70 ? -20.389 -1.518 26.777 1.00 88.56 70 THR A CA 1
ATOM 509 C C . THR A 1 70 ? -20.453 -1.683 25.269 1.00 88.56 70 THR A C 1
ATOM 511 O O . THR A 1 70 ? -21.525 -1.650 24.676 1.00 88.56 70 THR A O 1
ATOM 514 N N . LEU A 1 71 ? -19.295 -1.912 24.645 1.00 82.88 71 LEU A N 1
ATOM 515 C CA . LEU A 1 71 ? -19.258 -2.309 23.242 1.00 82.88 71 LEU A CA 1
ATOM 516 C C . LEU A 1 71 ? -19.883 -3.697 23.094 1.00 82.88 71 LEU A C 1
ATOM 518 O O . LEU A 1 71 ? -19.473 -4.666 23.748 1.00 82.88 71 LEU A O 1
ATOM 522 N N . SER A 1 72 ? -20.839 -3.810 22.184 1.00 80.62 72 SER A N 1
ATOM 523 C CA . SER A 1 72 ? -21.390 -5.077 21.747 1.00 80.62 72 SER A CA 1
ATOM 524 C C . SER A 1 72 ? -20.282 -5.931 21.148 1.00 80.62 72 SER A C 1
ATOM 526 O O . SER A 1 72 ? -19.577 -5.524 20.227 1.00 80.62 72 SER A O 1
ATOM 528 N N . ARG A 1 73 ? -20.161 -7.180 21.605 1.00 79.38 73 ARG A N 1
ATOM 529 C CA . ARG A 1 73 ? -19.263 -8.153 20.958 1.00 79.38 73 ARG A CA 1
ATOM 530 C C . ARG A 1 73 ? -19.748 -8.561 19.567 1.00 79.38 73 ARG A C 1
ATOM 532 O O . ARG A 1 73 ? -18.953 -9.077 18.790 1.00 79.38 73 ARG A O 1
ATOM 539 N N . ALA A 1 74 ? -21.028 -8.341 19.261 1.00 85.69 74 ALA A N 1
ATOM 540 C CA . ALA A 1 74 ? -21.585 -8.628 17.947 1.00 85.69 74 ALA A CA 1
ATOM 541 C C . ALA A 1 74 ? -21.273 -7.513 16.935 1.00 85.69 74 ALA A C 1
ATOM 543 O O . ALA A 1 74 ? -20.980 -7.826 15.787 1.00 85.69 74 ALA A O 1
ATOM 544 N N . ASN A 1 75 ? -21.300 -6.235 17.349 1.00 86.44 75 ASN A N 1
ATOM 545 C CA . ASN A 1 75 ? -21.171 -5.082 16.442 1.00 86.44 75 ASN A CA 1
ATOM 546 C C . ASN A 1 75 ? -20.291 -3.929 16.991 1.00 86.44 75 ASN A C 1
ATOM 548 O O . ASN A 1 75 ? -20.694 -2.769 16.905 1.00 86.44 75 ASN A O 1
ATOM 552 N N . PRO A 1 76 ? -19.063 -4.179 17.480 1.00 87.69 76 PRO A N 1
ATOM 553 C CA . PRO A 1 76 ? -18.287 -3.171 18.217 1.00 87.69 76 PRO A CA 1
ATOM 554 C C . PRO A 1 76 ? -17.945 -1.922 17.385 1.00 87.69 76 PRO A C 1
ATOM 556 O O . PRO A 1 76 ? -17.864 -0.816 17.907 1.00 87.69 76 PRO A O 1
ATOM 559 N N . PHE A 1 77 ? -17.770 -2.066 16.068 1.00 91.00 77 PHE A N 1
ATOM 560 C CA . PHE A 1 77 ? -17.500 -0.928 15.183 1.00 91.00 77 PHE A CA 1
ATOM 561 C C . PHE A 1 77 ? -18.746 -0.094 14.865 1.00 91.00 77 PHE A C 1
ATOM 563 O O . PHE A 1 77 ? -18.614 1.082 14.528 1.00 91.00 77 PHE A O 1
ATOM 570 N N . ALA A 1 78 ? -19.945 -0.679 14.959 1.00 90.56 78 ALA A N 1
ATOM 571 C CA . ALA A 1 78 ? -21.185 0.083 14.834 1.00 90.56 78 ALA A CA 1
ATOM 572 C C . ALA A 1 78 ? -21.381 0.982 16.061 1.00 90.56 78 ALA A C 1
ATOM 574 O O . ALA A 1 78 ? -21.766 2.138 15.901 1.00 90.56 78 ALA A O 1
ATOM 575 N N . ASP A 1 79 ? -21.019 0.483 17.242 1.00 89.19 79 ASP A N 1
ATOM 576 C CA . ASP A 1 79 ? -21.084 1.238 18.494 1.00 89.19 79 ASP A CA 1
ATOM 577 C C . ASP A 1 79 ? -20.074 2.402 18.488 1.00 89.19 79 ASP A C 1
ATOM 579 O O . ASP A 1 79 ? -20.454 3.555 18.678 1.00 89.19 79 ASP A O 1
ATOM 583 N N . ILE A 1 80 ? -18.815 2.148 18.096 1.00 92.50 80 ILE A N 1
ATOM 584 C CA . ILE A 1 80 ? -17.803 3.213 17.902 1.00 92.50 80 ILE A CA 1
ATOM 585 C C . ILE A 1 80 ? -18.288 4.262 16.893 1.00 92.50 80 ILE A C 1
ATOM 587 O O . ILE A 1 80 ? -18.043 5.458 17.051 1.00 92.50 80 ILE A O 1
ATOM 591 N N . LYS A 1 81 ? -18.984 3.826 15.835 1.00 93.19 81 LYS A N 1
ATOM 592 C CA . LYS A 1 81 ? -19.577 4.746 14.863 1.00 93.19 81 LYS A CA 1
ATOM 593 C C . LYS A 1 81 ? -20.675 5.602 15.501 1.00 93.19 81 LYS A C 1
ATOM 595 O O . LYS A 1 81 ? -20.748 6.787 15.177 1.00 93.19 81 LYS A O 1
ATOM 600 N N . SER A 1 82 ? -21.512 5.035 16.372 1.00 89.06 82 SER A N 1
ATOM 601 C CA . SER A 1 82 ? -22.544 5.795 17.092 1.00 89.06 82 SER A CA 1
ATOM 602 C C . SER A 1 82 ? -21.974 6.754 18.137 1.00 89.06 82 SER A C 1
ATOM 604 O O . SER A 1 82 ? -22.553 7.821 18.332 1.00 89.06 82 SER A O 1
ATOM 606 N N . ASP A 1 83 ? -20.815 6.438 18.721 1.00 88.25 83 ASP A N 1
ATOM 607 C CA . ASP A 1 83 ? -20.102 7.310 19.668 1.00 88.25 83 ASP A CA 1
ATOM 608 C C . AS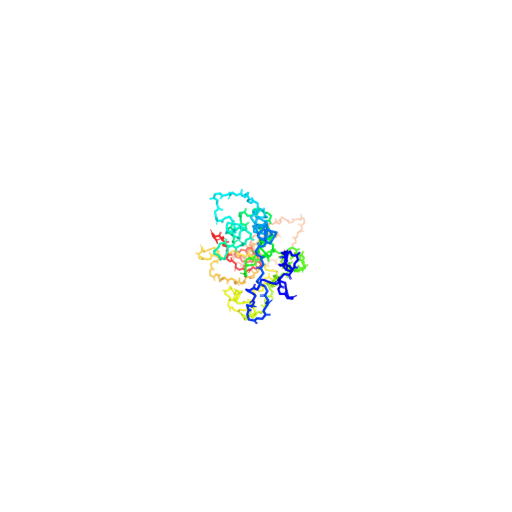P A 1 83 ? -19.487 8.553 18.992 1.00 88.25 83 ASP A C 1
ATOM 610 O O . ASP A 1 83 ? -19.101 9.519 19.652 1.00 88.25 83 ASP A O 1
ATOM 614 N N . GLY A 1 84 ? -19.432 8.565 17.656 1.00 93.62 84 GLY A N 1
ATOM 615 C CA . GLY A 1 84 ? -19.133 9.745 16.852 1.00 93.62 84 GLY A CA 1
ATOM 616 C C . GLY A 1 84 ? -17.685 9.855 16.369 1.00 93.62 84 GLY A C 1
ATOM 617 O O . GLY A 1 84 ? -16.846 8.971 16.540 1.00 93.62 84 GLY A O 1
ATOM 618 N N . ALA A 1 85 ? -17.383 10.976 15.706 1.00 94.75 85 ALA A N 1
ATOM 619 C CA . ALA A 1 85 ? -16.147 11.148 14.936 1.00 94.75 85 ALA A CA 1
ATOM 620 C C . ALA A 1 85 ? -14.859 11.030 15.772 1.00 94.75 85 ALA A C 1
ATOM 622 O O . ALA A 1 85 ? -13.864 10.500 15.282 1.00 94.75 85 ALA A O 1
ATOM 623 N N . ALA A 1 86 ? -14.877 11.486 17.029 1.00 94.38 86 ALA A N 1
ATOM 624 C CA . ALA A 1 86 ? -13.724 11.385 17.922 1.00 94.38 86 ALA A CA 1
ATOM 625 C C . ALA A 1 86 ? -13.392 9.921 18.259 1.00 94.38 86 ALA A C 1
ATOM 627 O O . ALA A 1 86 ? -12.240 9.512 18.130 1.00 94.38 86 ALA A O 1
ATOM 628 N N . ALA A 1 87 ? -14.405 9.115 18.602 1.00 92.81 87 ALA A N 1
ATOM 629 C CA . ALA A 1 87 ? -14.235 7.690 18.879 1.00 92.81 87 ALA A CA 1
ATOM 630 C C . ALA A 1 87 ? -13.721 6.935 17.644 1.00 92.81 87 ALA A C 1
ATOM 632 O O . ALA A 1 87 ? -12.803 6.120 17.753 1.00 92.81 87 ALA A O 1
ATOM 633 N N . ILE A 1 88 ? -14.243 7.265 16.456 1.00 93.06 88 ILE A N 1
ATOM 634 C CA . ILE A 1 88 ? -13.761 6.712 15.182 1.00 93.06 88 ILE A CA 1
ATOM 635 C C . ILE A 1 88 ? -12.280 7.049 14.968 1.00 93.06 88 ILE A C 1
ATOM 637 O O . ILE A 1 88 ? -11.490 6.153 14.677 1.00 93.06 88 ILE A O 1
ATOM 641 N N . ALA A 1 89 ? -11.882 8.314 15.131 1.00 90.00 89 ALA A N 1
ATOM 642 C CA . ALA A 1 89 ? -10.497 8.742 14.937 1.00 90.00 89 ALA A CA 1
ATOM 643 C C . ALA A 1 89 ? -9.536 8.046 15.913 1.00 90.00 89 ALA A C 1
ATOM 645 O O . ALA A 1 89 ? -8.486 7.552 15.497 1.00 90.00 89 ALA A O 1
ATOM 646 N N . THR A 1 90 ? -9.909 7.935 17.191 1.00 90.88 90 THR A N 1
ATOM 647 C CA . THR A 1 90 ? -9.121 7.203 18.190 1.00 90.88 90 THR A CA 1
ATOM 648 C C . THR A 1 90 ? -9.023 5.716 17.852 1.00 90.88 90 THR A C 1
ATOM 650 O O . THR A 1 90 ? -7.932 5.154 17.915 1.00 90.88 90 THR A O 1
ATOM 653 N N . ALA A 1 91 ? -10.121 5.074 17.442 1.00 91.38 91 ALA A N 1
ATOM 654 C CA . ALA A 1 91 ? -10.106 3.666 17.048 1.00 91.38 91 ALA A CA 1
ATOM 655 C C . ALA A 1 91 ? -9.201 3.424 15.831 1.00 91.38 91 ALA A C 1
ATOM 657 O O . ALA A 1 91 ? -8.369 2.519 15.849 1.00 91.38 91 ALA A O 1
ATOM 658 N N . LEU A 1 92 ? -9.308 4.267 14.803 1.00 88.75 92 LEU A N 1
ATOM 659 C CA . LEU A 1 92 ? -8.439 4.235 13.629 1.00 88.75 92 LEU A CA 1
ATOM 660 C C . LEU A 1 92 ? -6.968 4.444 14.004 1.00 88.75 92 LEU A C 1
ATOM 662 O O . LEU A 1 92 ? -6.121 3.673 13.563 1.00 88.75 92 LEU A O 1
ATOM 666 N N . SER A 1 93 ? -6.666 5.416 14.869 1.00 84.81 93 SER A N 1
ATOM 667 C CA . SER A 1 93 ? -5.312 5.655 15.384 1.00 84.81 93 SER A CA 1
ATOM 668 C C . SER A 1 93 ? -4.762 4.442 16.136 1.00 84.81 93 SER A C 1
ATOM 670 O O . SER A 1 93 ? -3.637 4.021 15.879 1.00 84.81 93 SER A O 1
ATOM 672 N N . ASN A 1 94 ? -5.557 3.837 17.023 1.00 85.00 94 ASN A N 1
ATOM 673 C CA . ASN A 1 94 ? -5.162 2.648 17.785 1.00 85.00 94 ASN A CA 1
ATOM 674 C C . ASN A 1 94 ? -4.904 1.436 16.880 1.00 85.00 94 ASN A C 1
ATOM 676 O O . ASN A 1 94 ? -4.067 0.593 17.194 1.00 85.00 94 ASN A O 1
ATOM 680 N N . LEU A 1 95 ? -5.613 1.352 15.751 1.00 84.69 95 LEU A N 1
ATOM 681 C CA . LEU A 1 95 ? -5.411 0.329 14.724 1.00 84.69 95 LEU A CA 1
ATOM 682 C C . LEU A 1 95 ? -4.321 0.702 13.701 1.00 84.69 95 LEU A C 1
ATOM 684 O O . LEU A 1 95 ? -3.989 -0.121 12.849 1.00 84.69 95 LEU A O 1
ATOM 688 N N . GLY A 1 96 ? -3.775 1.922 13.752 1.00 76.88 96 GLY A N 1
ATOM 689 C CA . GLY A 1 96 ? -2.807 2.437 12.776 1.00 76.88 96 GLY A CA 1
ATOM 690 C C . GLY A 1 96 ? -3.392 2.697 11.378 1.00 76.88 96 GLY A C 1
ATOM 691 O O . GLY A 1 96 ? -2.663 2.697 10.388 1.00 76.88 96 GLY A O 1
ATOM 692 N N . LEU A 1 97 ? -4.707 2.892 11.266 1.00 78.56 97 LEU A N 1
ATOM 693 C CA . LEU A 1 97 ? -5.443 3.055 10.010 1.00 78.56 97 LEU A CA 1
ATOM 694 C C . LEU A 1 97 ? -5.808 4.532 9.779 1.00 78.56 97 LEU A C 1
ATOM 696 O O . LEU A 1 97 ? -6.947 4.919 10.001 1.00 78.56 97 LEU A O 1
ATOM 700 N N . GLY A 1 98 ? -4.870 5.380 9.343 1.00 67.88 98 GLY A N 1
ATOM 701 C CA . GLY A 1 98 ? -5.164 6.822 9.190 1.00 67.88 98 GLY A CA 1
ATOM 702 C C . GLY A 1 98 ? -4.426 7.555 8.072 1.00 67.88 98 GLY A C 1
ATOM 703 O O . GLY A 1 98 ? -5.046 8.292 7.316 1.00 67.88 98 GLY A O 1
ATOM 704 N N . ALA A 1 99 ? -3.121 7.323 7.916 1.00 70.12 99 ALA A N 1
ATOM 705 C CA . ALA A 1 99 ? -2.299 8.071 6.956 1.00 70.12 99 ALA A CA 1
ATOM 706 C C . ALA A 1 99 ? -2.348 7.523 5.512 1.00 70.12 99 ALA A C 1
ATOM 708 O O . ALA A 1 99 ? -1.755 8.102 4.605 1.00 70.12 99 ALA A O 1
ATOM 709 N N . GLY A 1 100 ? -3.034 6.394 5.293 1.00 72.25 100 GLY A N 1
ATOM 710 C CA . GLY A 1 100 ? -2.847 5.570 4.099 1.00 72.25 100 GLY A CA 1
ATOM 711 C C . GLY A 1 100 ? -1.509 4.823 4.157 1.00 72.25 100 GLY A C 1
ATOM 712 O O . GLY A 1 100 ? -0.498 5.348 4.617 1.00 72.25 100 GLY A O 1
ATOM 713 N N . ALA A 1 101 ? -1.503 3.563 3.728 1.00 78.19 101 ALA A N 1
ATOM 714 C CA . ALA A 1 101 ? -0.295 2.744 3.678 1.00 78.19 101 ALA A CA 1
ATOM 715 C C . ALA A 1 101 ? -0.051 2.300 2.230 1.00 78.19 101 ALA A C 1
ATOM 717 O O . ALA A 1 101 ? -0.999 1.831 1.585 1.00 78.19 101 ALA A O 1
ATOM 718 N N . PRO A 1 102 ? 1.183 2.415 1.705 1.00 87.25 102 PRO A N 1
ATOM 719 C CA . PRO A 1 102 ? 1.539 1.792 0.438 1.00 87.25 102 PRO A CA 1
ATOM 720 C C . PRO A 1 102 ? 1.240 0.289 0.478 1.00 87.25 102 PRO A C 1
ATOM 722 O O . PRO A 1 102 ? 1.463 -0.381 1.488 1.00 87.25 102 PRO A O 1
ATOM 725 N N . ALA A 1 103 ? 0.727 -0.256 -0.624 1.00 90.31 103 ALA A N 1
ATOM 726 C CA . ALA A 1 103 ? 0.469 -1.686 -0.709 1.00 90.31 103 ALA A CA 1
ATOM 727 C C . ALA A 1 103 ? 1.786 -2.479 -0.698 1.00 90.31 103 ALA A C 1
ATOM 729 O O . ALA A 1 103 ? 2.780 -2.082 -1.309 1.00 90.31 103 ALA A O 1
ATOM 730 N N . ILE A 1 104 ? 1.783 -3.632 -0.025 1.00 93.81 104 ILE A N 1
ATOM 731 C CA . ILE A 1 104 ? 2.963 -4.500 0.074 1.00 93.81 104 ILE A CA 1
ATOM 732 C C . ILE A 1 104 ? 3.403 -4.941 -1.327 1.00 93.81 104 ILE A C 1
ATOM 734 O O . ILE A 1 104 ? 2.600 -5.458 -2.099 1.00 93.81 104 ILE A O 1
ATOM 738 N N . GLY A 1 105 ? 4.691 -4.761 -1.626 1.00 93.06 105 GLY A N 1
ATOM 739 C CA . GLY A 1 105 ? 5.309 -5.168 -2.889 1.00 93.06 105 GLY A CA 1
ATOM 740 C C . GLY A 1 105 ? 5.112 -4.196 -4.056 1.00 93.06 105 GLY A C 1
ATOM 741 O O . GLY A 1 105 ? 5.718 -4.404 -5.102 1.00 93.06 105 GLY A O 1
ATOM 742 N N . ILE A 1 106 ? 4.336 -3.119 -3.893 1.00 92.75 106 ILE A N 1
ATOM 743 C CA . ILE A 1 106 ? 4.219 -2.082 -4.924 1.00 92.75 106 ILE A CA 1
ATOM 744 C C . ILE A 1 106 ? 5.327 -1.037 -4.707 1.00 92.75 106 ILE A C 1
ATOM 746 O O . ILE A 1 106 ? 5.344 -0.396 -3.652 1.00 92.75 106 ILE A O 1
ATOM 750 N N . PRO A 1 107 ? 6.260 -0.848 -5.661 1.00 92.62 107 PRO A N 1
ATOM 751 C CA . PRO A 1 107 ? 7.279 0.188 -5.544 1.00 92.62 107 PRO A CA 1
ATOM 752 C C . PRO A 1 107 ? 6.646 1.582 -5.594 1.00 92.62 107 PRO A C 1
ATOM 754 O O . PRO A 1 107 ? 5.695 1.825 -6.335 1.00 92.62 107 PRO A O 1
ATOM 757 N N . PHE A 1 108 ? 7.212 2.516 -4.835 1.00 92.56 108 PHE A N 1
ATOM 758 C CA . PHE A 1 108 ? 6.840 3.927 -4.868 1.00 92.56 108 PHE A CA 1
ATOM 759 C C . PHE A 1 108 ? 8.088 4.803 -4.733 1.00 92.56 108 PHE A C 1
ATOM 761 O O . PHE A 1 108 ? 9.096 4.386 -4.158 1.00 92.56 108 PHE A O 1
ATOM 768 N N . PHE A 1 109 ? 8.033 6.016 -5.281 1.00 92.56 109 PHE A N 1
ATOM 769 C CA . PHE A 1 109 ? 9.132 6.970 -5.173 1.00 92.56 109 PHE A CA 1
ATOM 770 C C . PHE A 1 109 ? 9.142 7.638 -3.802 1.00 92.56 109 PHE A C 1
ATOM 772 O O . PHE A 1 109 ? 8.101 8.022 -3.272 1.00 92.56 109 PHE A O 1
ATOM 779 N N . TRP A 1 110 ? 10.340 7.799 -3.249 1.00 94.12 110 TRP A N 1
ATOM 780 C CA . TRP A 1 110 ? 10.551 8.363 -1.926 1.00 94.12 110 TRP A CA 1
ATOM 781 C C . TRP A 1 110 ? 11.614 9.471 -1.987 1.00 94.12 110 TRP A C 1
ATOM 783 O O . TRP A 1 110 ? 12.707 9.216 -2.496 1.00 94.12 110 TRP A O 1
ATOM 793 N N . PRO A 1 111 ? 11.324 10.696 -1.504 1.00 95.25 111 PRO A N 1
ATOM 794 C CA . PRO A 1 111 ? 12.194 11.856 -1.714 1.00 95.25 111 PRO A CA 1
ATOM 795 C C . PRO A 1 111 ? 13.309 12.008 -0.668 1.00 95.25 111 PRO A C 1
ATOM 797 O O . PRO A 1 111 ? 14.120 12.923 -0.785 1.00 95.25 111 PRO A O 1
ATOM 800 N N . SER A 1 112 ? 13.352 11.163 0.369 1.00 95.88 112 SER A N 1
ATOM 801 C CA . SER A 1 112 ? 14.331 11.264 1.460 1.00 95.88 112 SER A CA 1
ATOM 802 C C . SER A 1 112 ? 15.326 10.104 1.449 1.00 95.88 112 SER A C 1
ATOM 804 O O . SER A 1 112 ? 15.013 8.984 1.055 1.00 95.88 112 SER A O 1
ATOM 806 N N . SER A 1 113 ? 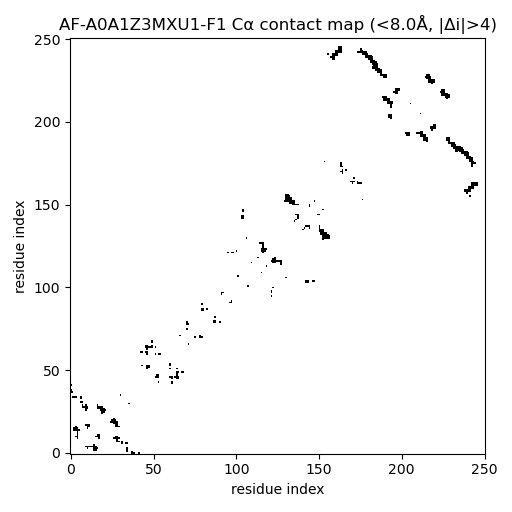16.549 10.357 1.913 1.00 94.50 113 SER A N 1
ATOM 807 C CA . SER A 1 113 ? 17.543 9.303 2.141 1.00 94.50 113 SER A CA 1
ATOM 808 C C . SER A 1 113 ? 17.237 8.466 3.390 1.00 94.50 113 SER A C 1
ATOM 810 O O . SER 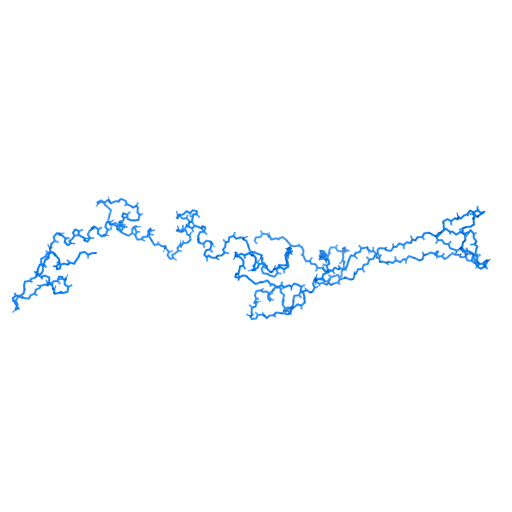A 1 113 ? 17.630 7.297 3.451 1.00 94.50 113 SER A O 1
ATOM 812 N N . ALA A 1 114 ? 16.525 9.042 4.366 1.00 96.50 114 ALA A N 1
ATOM 813 C CA . ALA A 1 114 ? 16.038 8.351 5.555 1.00 96.50 114 ALA A CA 1
ATOM 814 C C . ALA A 1 114 ? 14.826 7.478 5.209 1.00 96.50 114 ALA A C 1
ATOM 816 O O . ALA A 1 114 ? 14.008 7.856 4.371 1.00 96.50 114 ALA A O 1
ATOM 817 N N . MET A 1 115 ? 14.693 6.314 5.849 1.00 94.81 115 MET A N 1
ATOM 818 C CA . MET A 1 115 ? 13.583 5.405 5.557 1.00 94.81 115 MET A CA 1
ATOM 819 C C . MET A 1 115 ? 12.243 5.974 6.031 1.00 94.81 115 MET A C 1
ATOM 821 O O . MET A 1 115 ? 12.209 6.639 7.070 1.00 94.81 115 MET A O 1
ATOM 825 N N . PRO A 1 116 ? 11.128 5.678 5.340 1.00 94.38 116 PRO A N 1
ATOM 826 C CA . PRO A 1 116 ? 9.841 6.261 5.698 1.00 94.38 116 PRO A CA 1
ATOM 827 C C . PRO A 1 116 ? 9.422 6.001 7.155 1.00 94.38 116 PRO A C 1
ATOM 829 O O . PRO A 1 116 ? 9.048 6.937 7.853 1.00 94.38 116 PRO A O 1
ATOM 832 N N . ASN A 1 117 ? 9.613 4.780 7.669 1.00 93.31 117 ASN A N 1
ATOM 833 C CA . ASN A 1 117 ? 9.323 4.417 9.065 1.00 93.31 117 ASN A CA 1
ATOM 834 C C . ASN A 1 117 ? 10.194 5.136 10.115 1.00 93.31 117 ASN A C 1
ATOM 836 O O . ASN A 1 117 ? 9.914 5.041 11.305 1.00 93.31 117 ASN A O 1
ATOM 840 N N . THR A 1 118 ? 11.252 5.840 9.702 1.00 94.94 118 THR A N 1
ATOM 841 C CA . THR A 1 118 ? 12.115 6.618 10.612 1.00 94.94 118 THR A CA 1
ATOM 842 C C . THR A 1 118 ? 11.736 8.092 10.689 1.00 94.94 118 THR A C 1
ATOM 844 O O . THR A 1 118 ? 12.128 8.767 11.635 1.00 94.94 118 THR A O 1
ATOM 847 N N . VAL A 1 119 ? 10.980 8.595 9.709 1.00 94.50 119 VAL A N 1
ATOM 848 C CA . VAL A 1 119 ? 10.603 10.016 9.625 1.00 94.50 119 VAL A CA 1
ATOM 849 C C . VAL A 1 119 ? 9.095 10.250 9.691 1.00 94.50 119 VAL A C 1
ATOM 851 O O . VAL A 1 119 ? 8.683 11.365 9.984 1.00 94.50 119 VAL A O 1
ATOM 854 N N . MET A 1 120 ? 8.278 9.222 9.444 1.00 90.62 120 MET A N 1
ATOM 855 C CA . MET A 1 120 ? 6.820 9.261 9.573 1.00 90.62 120 MET A CA 1
ATOM 856 C C . MET A 1 120 ? 6.393 8.432 10.790 1.00 90.62 120 MET A C 1
ATOM 858 O O . MET A 1 120 ? 6.439 7.198 10.722 1.00 90.62 120 MET A O 1
ATOM 862 N N . PRO A 1 121 ? 5.984 9.071 11.904 1.00 87.88 121 PRO A N 1
ATOM 863 C CA . PRO A 1 121 ? 5.529 8.373 13.108 1.00 87.88 121 PRO A CA 1
ATOM 864 C C . PRO A 1 121 ? 4.423 7.346 12.837 1.00 87.88 121 PRO A C 1
ATOM 866 O O . PRO A 1 121 ? 4.444 6.244 13.387 1.00 87.88 121 PRO A O 1
ATOM 869 N N . GLU A 1 122 ? 3.504 7.668 11.931 1.00 84.25 122 GLU A N 1
ATOM 870 C CA . GLU A 1 122 ? 2.374 6.8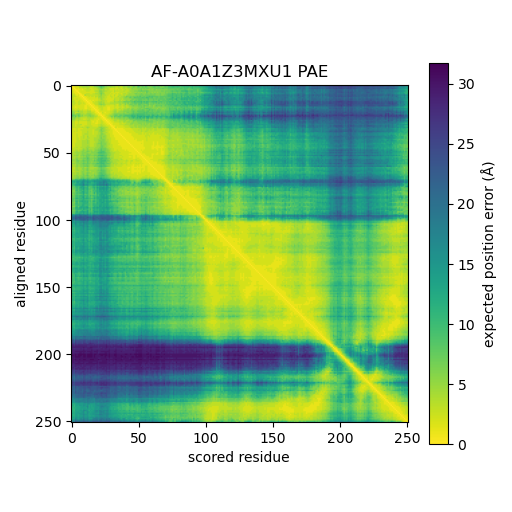31 11.526 1.00 84.25 122 GLU A CA 1
ATOM 871 C C . GLU A 1 122 ? 2.806 5.556 10.790 1.00 84.25 122 GLU A C 1
ATOM 873 O O . GLU A 1 122 ? 2.031 4.606 10.699 1.00 84.25 122 GLU A O 1
ATOM 878 N N . TRP A 1 123 ? 4.032 5.520 10.261 1.00 88.88 123 TRP A N 1
ATOM 879 C CA . TRP A 1 123 ? 4.609 4.366 9.564 1.00 88.88 123 TRP A CA 1
ATOM 880 C C . TRP A 1 123 ? 5.726 3.695 10.371 1.00 88.88 123 TRP A C 1
ATOM 882 O O . TRP A 1 123 ? 6.432 2.836 9.846 1.00 88.88 123 TRP A O 1
ATOM 892 N N . SER A 1 124 ? 5.905 4.059 11.643 1.00 89.31 124 SER A N 1
ATOM 893 C CA . SER A 1 124 ? 6.984 3.549 12.505 1.00 89.31 124 SER A CA 1
ATOM 894 C C . SER A 1 124 ? 6.984 2.025 12.674 1.00 89.31 124 SER A C 1
ATOM 896 O O . SER A 1 124 ? 8.043 1.412 12.812 1.00 89.31 124 SER A O 1
ATOM 898 N N . ASN A 1 125 ? 5.810 1.396 12.605 1.00 87.44 125 ASN A N 1
ATOM 899 C CA . ASN A 1 125 ? 5.626 -0.056 12.661 1.00 87.44 125 ASN A CA 1
ATOM 900 C C . ASN A 1 125 ? 5.717 -0.751 11.288 1.00 87.44 125 ASN A C 1
ATOM 902 O O . ASN A 1 125 ? 5.552 -1.970 11.205 1.00 87.44 125 ASN A O 1
ATOM 906 N N . MET A 1 126 ? 5.956 -0.003 10.208 1.00 90.81 126 MET A N 1
ATOM 907 C CA . MET A 1 126 ? 6.113 -0.541 8.859 1.00 90.81 126 MET A CA 1
ATOM 908 C C . MET A 1 126 ? 7.583 -0.830 8.549 1.00 90.81 126 MET A C 1
ATOM 910 O O . MET A 1 126 ? 8.502 -0.242 9.122 1.00 90.81 126 MET A O 1
ATOM 914 N N . VAL A 1 127 ? 7.811 -1.735 7.597 1.00 93.88 127 VAL A N 1
ATOM 915 C CA . VAL A 1 127 ? 9.149 -2.103 7.126 1.00 93.88 127 VAL A CA 1
ATOM 916 C C . VAL A 1 127 ? 9.248 -1.814 5.636 1.00 93.88 127 VAL A C 1
ATOM 918 O O . VAL A 1 127 ? 8.427 -2.283 4.851 1.00 93.88 127 VAL A O 1
ATOM 921 N N . PHE A 1 128 ? 10.282 -1.069 5.253 1.00 95.25 128 PHE A N 1
ATOM 922 C CA . PHE A 1 128 ? 10.553 -0.687 3.871 1.00 95.25 128 PHE A CA 1
ATOM 923 C C . PHE A 1 128 ? 11.882 -1.284 3.415 1.00 95.25 128 PHE A C 1
ATOM 925 O O . PHE A 1 128 ? 12.880 -1.230 4.135 1.00 95.25 128 PHE A O 1
ATOM 932 N N . LEU A 1 129 ? 11.896 -1.841 2.205 1.00 95.75 129 LEU A N 1
ATOM 933 C CA . LEU A 1 129 ? 13.077 -2.431 1.580 1.00 95.75 129 LEU A CA 1
ATOM 934 C C . LEU A 1 129 ? 13.410 -1.673 0.292 1.00 95.75 129 LEU A C 1
ATOM 936 O O . LEU A 1 129 ? 12.517 -1.186 -0.402 1.00 95.75 129 LEU A O 1
ATOM 940 N N . LYS A 1 130 ? 14.701 -1.562 -0.034 1.00 94.94 130 LYS A N 1
ATOM 941 C CA . LYS A 1 130 ? 15.158 -0.894 -1.261 1.00 94.94 130 LYS A CA 1
ATOM 942 C C . LYS A 1 130 ? 15.052 -1.846 -2.453 1.00 94.94 130 LYS A C 1
ATOM 944 O O . LYS A 1 130 ? 15.379 -3.019 -2.336 1.00 94.94 130 LYS A O 1
ATOM 949 N N . PHE A 1 131 ? 14.692 -1.318 -3.619 1.00 95.25 131 PHE A N 1
ATOM 950 C CA . PHE A 1 131 ? 14.781 -2.027 -4.902 1.00 95.25 131 PHE A CA 1
ATOM 951 C C . PHE A 1 131 ? 16.235 -2.019 -5.407 1.00 95.25 131 PHE A C 1
ATOM 953 O O . PHE A 1 131 ? 16.597 -1.294 -6.334 1.00 95.25 131 PHE A O 1
ATOM 960 N N . ASN A 1 132 ? 17.097 -2.757 -4.706 1.00 96.25 132 ASN A N 1
ATOM 961 C CA . ASN A 1 132 ? 18.554 -2.754 -4.873 1.00 96.25 132 ASN A CA 1
ATOM 962 C C . ASN A 1 132 ? 19.149 -4.167 -5.019 1.00 96.25 132 ASN A C 1
ATOM 964 O O . ASN A 1 132 ? 20.255 -4.420 -4.537 1.00 96.25 132 ASN A O 1
ATOM 968 N N . GLY A 1 133 ? 18.390 -5.109 -5.587 1.00 96.44 133 GLY A N 1
ATOM 969 C CA . GLY A 1 133 ? 18.859 -6.487 -5.763 1.00 96.44 133 GLY A CA 1
ATOM 970 C C . GLY A 1 133 ? 18.893 -7.319 -4.478 1.00 96.44 133 GLY A C 1
ATOM 971 O O . GLY A 1 133 ? 19.391 -8.442 -4.499 1.00 96.44 133 GLY A O 1
ATOM 972 N N . ALA A 1 134 ? 18.417 -6.789 -3.346 1.00 96.88 134 ALA A N 1
ATOM 973 C CA . ALA A 1 134 ? 18.480 -7.491 -2.070 1.00 96.88 134 ALA A CA 1
ATOM 974 C C . ALA A 1 134 ? 17.575 -8.731 -2.045 1.00 96.88 134 ALA A C 1
ATOM 976 O O . ALA A 1 134 ? 16.438 -8.708 -2.524 1.00 96.88 134 ALA A O 1
ATOM 977 N N . THR A 1 135 ? 18.078 -9.796 -1.424 1.00 97.94 135 THR A N 1
ATOM 978 C CA . THR A 1 135 ? 17.295 -10.980 -1.072 1.00 97.94 135 THR A CA 1
ATOM 979 C C . THR A 1 135 ? 16.471 -10.721 0.190 1.00 97.94 135 THR A C 1
ATOM 981 O O . THR A 1 135 ? 16.817 -9.880 1.024 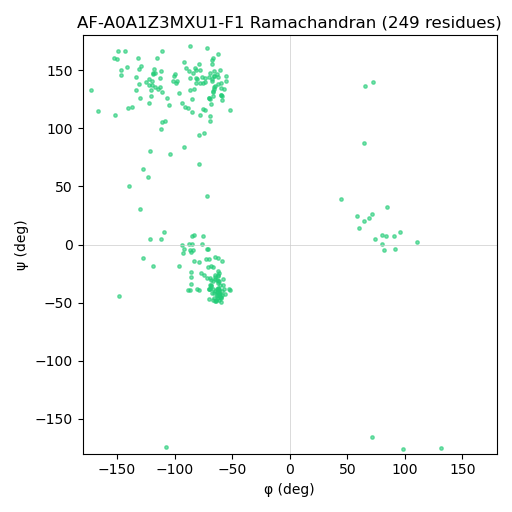1.00 97.94 135 THR A O 1
ATOM 984 N N . PHE A 1 136 ? 15.376 -11.457 0.357 1.00 98.12 136 PHE A N 1
ATOM 985 C CA . PHE A 1 136 ? 14.560 -11.417 1.566 1.00 98.12 136 PHE A CA 1
ATOM 986 C C . PHE A 1 136 ? 14.013 -12.804 1.926 1.00 98.12 136 PHE A C 1
ATOM 988 O O . PHE A 1 136 ? 14.064 -13.741 1.138 1.00 98.12 136 PHE A O 1
ATOM 995 N N . SER A 1 137 ? 13.493 -12.955 3.145 1.00 98.00 137 SER A N 1
ATOM 996 C CA . SER A 1 137 ? 12.945 -14.227 3.629 1.00 98.00 137 SER A CA 1
ATOM 997 C C . SER A 1 137 ? 11.430 -14.294 3.445 1.00 98.00 137 SER A C 1
ATOM 999 O O . SER A 1 137 ? 10.713 -13.400 3.898 1.00 98.00 137 SER A O 1
ATOM 1001 N N . ALA A 1 138 ? 10.930 -15.389 2.866 1.00 97.81 138 ALA A N 1
ATOM 1002 C CA . ALA A 1 138 ? 9.495 -15.671 2.792 1.00 97.81 138 ALA A CA 1
ATOM 1003 C C . ALA A 1 138 ? 8.861 -15.902 4.174 1.00 97.81 138 ALA A C 1
ATOM 1005 O O . ALA A 1 138 ? 7.684 -15.610 4.361 1.00 97.81 138 ALA A O 1
ATOM 1006 N N . ALA A 1 139 ? 9.633 -16.388 5.152 1.00 98.00 139 ALA A N 1
ATOM 1007 C CA . ALA A 1 139 ? 9.144 -16.561 6.519 1.00 98.00 139 ALA A CA 1
ATOM 1008 C C . ALA A 1 139 ? 8.936 -15.206 7.211 1.00 98.00 139 ALA A C 1
ATOM 1010 O O . ALA A 1 139 ? 7.960 -15.017 7.931 1.00 98.00 139 ALA A O 1
ATOM 1011 N N . THR A 1 140 ? 9.833 -14.249 6.962 1.00 97.69 140 THR A N 1
ATOM 1012 C CA . THR A 1 140 ? 9.747 -12.897 7.533 1.00 97.69 140 THR A CA 1
ATOM 1013 C C . THR A 1 140 ? 8.738 -12.026 6.782 1.00 97.69 140 THR A C 1
ATOM 1015 O O . THR A 1 140 ? 7.989 -11.278 7.406 1.00 97.69 140 THR A O 1
ATOM 1018 N N . TYR A 1 141 ? 8.683 -12.132 5.449 1.00 97.69 141 TYR A N 1
ATOM 1019 C CA . TYR A 1 141 ? 7.833 -11.305 4.585 1.00 97.69 141 TYR A CA 1
ATOM 1020 C C . TYR A 1 141 ? 6.956 -12.155 3.645 1.00 97.69 141 TYR A C 1
ATOM 1022 O O . TYR A 1 141 ? 7.086 -12.067 2.420 1.00 97.69 141 TYR A O 1
ATOM 1030 N N . PRO A 1 142 ? 6.010 -12.952 4.180 1.00 97.62 142 PRO A N 1
ATOM 1031 C CA . PRO A 1 142 ? 5.228 -13.901 3.383 1.00 97.62 142 PRO A CA 1
ATOM 1032 C C . PRO A 1 142 ? 4.374 -13.220 2.310 1.00 97.62 142 PRO A C 1
ATOM 1034 O O . PRO A 1 142 ? 4.276 -13.706 1.190 1.00 97.62 142 PRO A O 1
ATOM 1037 N N . LYS A 1 143 ? 3.800 -12.048 2.609 1.00 97.31 143 LYS A N 1
ATOM 1038 C CA . LYS A 1 143 ? 3.013 -11.280 1.630 1.00 97.31 143 LYS A CA 1
ATOM 1039 C C . LYS A 1 143 ? 3.878 -10.697 0.511 1.00 97.31 143 LYS A C 1
ATOM 1041 O O . LYS A 1 143 ? 3.428 -10.647 -0.626 1.00 97.31 143 LYS A O 1
ATOM 1046 N N . LEU A 1 144 ? 5.112 -10.287 0.814 1.00 97.38 144 LEU A N 1
ATOM 1047 C CA . LEU A 1 144 ? 6.047 -9.811 -0.207 1.00 97.38 144 LEU A CA 1
ATOM 1048 C C . LEU A 1 144 ? 6.492 -10.960 -1.118 1.00 97.38 144 LEU A C 1
ATOM 1050 O O . LEU A 1 144 ? 6.613 -10.756 -2.320 1.00 97.38 144 LEU A O 1
ATOM 1054 N N . ALA A 1 145 ? 6.655 -12.170 -0.572 1.00 97.81 145 ALA A N 1
ATOM 1055 C CA . ALA A 1 145 ? 6.975 -13.369 -1.347 1.00 97.81 145 ALA A CA 1
ATOM 1056 C C . ALA A 1 145 ? 5.878 -13.744 -2.360 1.00 97.81 145 ALA A C 1
ATOM 1058 O O . ALA A 1 145 ? 6.188 -14.308 -3.401 1.00 97.81 145 ALA A O 1
ATOM 1059 N N . LEU A 1 146 ? 4.612 -13.390 -2.106 1.00 97.31 146 LEU A N 1
ATOM 1060 C CA . LEU A 1 146 ? 3.544 -13.556 -3.102 1.00 97.31 146 LEU A CA 1
ATOM 1061 C C . LEU A 1 146 ? 3.713 -12.613 -4.303 1.00 97.31 146 LEU A C 1
ATOM 1063 O O . LEU A 1 146 ? 3.316 -12.964 -5.409 1.00 97.31 146 LEU A O 1
ATOM 1067 N N . VAL A 1 147 ? 4.295 -11.427 -4.092 1.00 95.25 147 VAL A N 1
ATOM 1068 C CA . VAL A 1 147 ? 4.531 -10.425 -5.148 1.00 95.25 147 VAL A CA 1
ATOM 1069 C C . VAL A 1 147 ? 5.862 -10.670 -5.865 1.00 95.25 147 VAL A C 1
ATOM 1071 O O . VAL A 1 147 ? 5.933 -10.556 -7.084 1.00 95.25 147 VAL A O 1
ATOM 1074 N N . PHE A 1 148 ? 6.902 -11.058 -5.122 1.00 95.56 148 PHE A N 1
ATOM 1075 C CA . PHE A 1 148 ? 8.226 -11.412 -5.638 1.00 95.56 148 PHE A CA 1
ATOM 1076 C C . PHE A 1 148 ? 8.590 -12.853 -5.238 1.00 95.56 148 PHE A C 1
ATOM 1078 O O . PHE A 1 148 ? 9.357 -13.052 -4.289 1.00 95.56 148 PHE A O 1
ATOM 1085 N N . PRO A 1 149 ? 8.089 -13.877 -5.960 1.00 96.19 149 PRO A N 1
ATOM 1086 C CA . PRO A 1 149 ? 8.310 -15.286 -5.611 1.00 96.19 149 PRO A CA 1
ATOM 1087 C C . PRO A 1 149 ? 9.778 -15.719 -5.628 1.00 96.19 149 PRO A C 1
ATOM 1089 O O . PRO A 1 149 ? 10.150 -16.657 -4.932 1.00 96.19 149 PRO A O 1
ATOM 1092 N N . GLY A 1 150 ? 10.624 -15.017 -6.389 1.00 95.94 150 GLY A N 1
ATOM 1093 C CA . GLY A 1 150 ? 12.070 -15.251 -6.426 1.00 95.94 150 GLY A CA 1
ATOM 1094 C C . GLY A 1 150 ? 12.818 -14.812 -5.163 1.00 95.94 150 GLY A C 1
ATOM 1095 O O . GLY A 1 150 ? 14.021 -15.028 -5.085 1.00 95.94 150 GLY A O 1
ATOM 1096 N N . LEU A 1 151 ? 12.132 -14.195 -4.191 1.00 97.62 151 LEU A N 1
ATOM 1097 C CA . LEU A 1 151 ? 12.701 -13.725 -2.921 1.00 97.62 151 LEU A CA 1
ATOM 1098 C C . LEU A 1 151 ? 13.846 -12.714 -3.079 1.00 97.62 151 LEU A C 1
ATOM 1100 O O . LEU A 1 151 ? 14.686 -12.558 -2.194 1.00 97.62 151 LEU A O 1
ATOM 1104 N N . VAL A 1 152 ? 13.861 -12.014 -4.212 1.00 97.00 152 VAL A N 1
ATOM 1105 C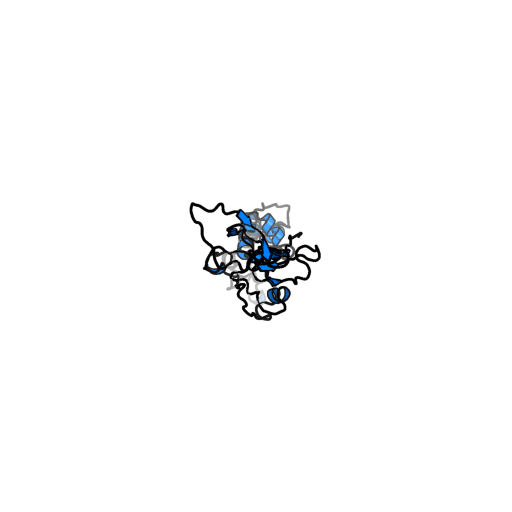 CA . VAL A 1 152 ? 14.832 -10.982 -4.571 1.00 97.00 152 VAL A CA 1
ATOM 1106 C C . VAL A 1 152 ? 14.070 -9.786 -5.116 1.00 97.00 152 VAL A C 1
ATOM 1108 O O . VAL A 1 152 ? 13.178 -9.938 -5.953 1.00 97.00 152 VAL A O 1
ATOM 1111 N N . LEU A 1 153 ? 14.413 -8.595 -4.635 1.00 96.81 153 LEU A N 1
ATOM 1112 C CA . LEU A 1 153 ? 13.892 -7.344 -5.176 1.00 96.81 153 LEU A CA 1
ATOM 1113 C C . LEU A 1 153 ? 14.663 -6.954 -6.434 1.00 96.81 153 LEU A C 1
ATOM 1115 O O . LEU A 1 153 ? 15.880 -7.105 -6.497 1.00 96.81 153 LEU A O 1
ATOM 1119 N N . THR A 1 154 ? 13.970 -6.400 -7.424 1.00 95.56 154 THR A N 1
ATOM 1120 C CA . THR A 1 154 ? 14.592 -5.930 -8.667 1.00 95.56 154 THR A CA 1
ATOM 1121 C C . THR A 1 154 ? 15.652 -4.862 -8.377 1.00 95.56 154 THR A C 1
ATOM 1123 O O . THR A 1 154 ? 15.366 -3.872 -7.703 1.00 95.56 154 THR A O 1
ATOM 1126 N N . GLU A 1 155 ? 16.874 -5.023 -8.894 1.00 96.06 155 GLU A N 1
ATOM 1127 C CA . GLU A 1 155 ? 17.883 -3.957 -8.884 1.00 96.06 155 GLU A CA 1
ATOM 1128 C C . GLU A 1 155 ? 17.447 -2.848 -9.841 1.00 96.06 155 GLU A C 1
ATOM 1130 O O . GLU A 1 155 ? 17.476 -3.031 -11.053 1.00 96.06 155 GLU A O 1
ATOM 1135 N N . SER A 1 156 ? 16.999 -1.723 -9.286 1.00 95.94 156 SER A N 1
ATOM 1136 C CA . SER A 1 156 ? 16.413 -0.621 -10.062 1.00 95.94 156 SER A CA 1
ATOM 1137 C C . SER A 1 156 ? 17.173 0.696 -9.882 1.00 95.94 156 SER A C 1
ATOM 1139 O O . SER A 1 156 ? 16.732 1.739 -10.367 1.00 95.94 156 SER A O 1
ATOM 1141 N N . ARG A 1 157 ? 18.304 0.702 -9.161 1.00 95.88 157 ARG A N 1
ATOM 1142 C CA . ARG A 1 157 ? 19.082 1.928 -8.945 1.00 95.88 157 ARG A CA 1
ATOM 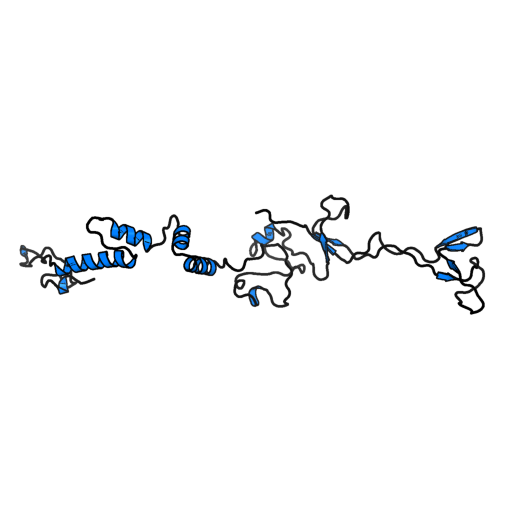1143 C C . ARG A 1 157 ? 19.713 2.374 -10.261 1.00 95.88 157 ARG A C 1
ATOM 1145 O O . ARG A 1 157 ? 20.513 1.656 -10.848 1.00 95.88 157 ARG A O 1
ATOM 1152 N N . GLY A 1 158 ? 19.384 3.593 -10.686 1.00 96.00 158 GLY A N 1
ATOM 1153 C CA . GLY A 1 158 ? 19.883 4.169 -11.939 1.00 96.00 158 GLY A CA 1
ATOM 1154 C C . GLY A 1 158 ? 19.149 3.690 -13.195 1.00 96.00 158 GLY A C 1
ATOM 1155 O O . GLY A 1 158 ? 19.587 4.011 -14.297 1.00 96.00 158 GLY A O 1
ATOM 1156 N N . GLU A 1 159 ? 18.046 2.954 -13.046 1.00 97.38 159 GLU A N 1
ATOM 1157 C CA . GLU A 1 159 ? 17.238 2.457 -14.159 1.00 97.38 159 GLU A CA 1
ATOM 1158 C C . GLU A 1 159 ? 15.985 3.323 -14.344 1.00 97.38 159 GLU A C 1
ATOM 1160 O O . GLU A 1 159 ? 15.353 3.754 -13.376 1.00 97.38 159 GLU A O 1
ATOM 1165 N N . PHE A 1 160 ? 15.605 3.575 -15.596 1.00 97.56 160 PHE A N 1
ATOM 1166 C CA . PHE A 1 160 ? 14.319 4.197 -15.904 1.00 97.56 160 PHE A CA 1
ATOM 1167 C C . PHE A 1 160 ? 13.203 3.152 -15.891 1.00 97.56 160 PHE A C 1
ATOM 1169 O O . PHE A 1 160 ? 13.409 1.989 -16.232 1.00 97.56 160 PHE A O 1
ATOM 1176 N N . LEU A 1 161 ? 11.990 3.575 -15.544 1.00 96.06 161 LEU A N 1
ATOM 1177 C CA . LEU A 1 161 ? 10.810 2.731 -15.694 1.00 96.06 161 LEU A CA 1
ATOM 1178 C C . LEU A 1 161 ? 10.275 2.872 -17.118 1.00 96.06 161 LEU A C 1
ATOM 1180 O O . LEU A 1 161 ? 9.979 3.981 -17.567 1.00 96.06 161 LEU A O 1
ATOM 1184 N N . ARG A 1 162 ? 10.125 1.747 -17.815 1.00 95.94 162 ARG A N 1
ATOM 1185 C CA . ARG A 1 162 ? 9.409 1.666 -19.091 1.00 95.94 162 ARG A CA 1
ATOM 1186 C C . ARG A 1 162 ? 8.172 0.810 -18.885 1.00 95.94 162 ARG A C 1
ATOM 1188 O O . ARG A 1 162 ? 8.248 -0.244 -18.261 1.00 95.94 162 ARG A O 1
ATOM 1195 N N . ILE A 1 163 ? 7.031 1.272 -19.381 1.00 97.06 163 ILE A N 1
ATOM 1196 C CA . ILE A 1 163 ? 5.796 0.492 -19.295 1.00 97.06 163 ILE A CA 1
ATOM 1197 C C . ILE A 1 163 ? 5.961 -0.756 -20.164 1.00 97.06 163 ILE A C 1
ATOM 1199 O O . ILE A 1 163 ? 6.428 -0.669 -21.300 1.00 97.06 163 ILE A O 1
ATOM 1203 N N . TRP A 1 164 ? 5.623 -1.911 -19.599 1.00 97.50 164 TRP A N 1
ATOM 1204 C CA . TRP A 1 164 ? 5.689 -3.191 -20.282 1.00 97.50 164 TRP A CA 1
ATOM 1205 C C . TRP A 1 164 ? 4.690 -3.235 -21.442 1.00 97.50 164 TRP A C 1
ATOM 1207 O O . TRP A 1 164 ? 3.552 -2.795 -21.306 1.00 97.50 164 TRP A O 1
ATOM 1217 N N . ASP A 1 165 ? 5.141 -3.750 -22.586 1.00 96.25 165 ASP A N 1
ATOM 1218 C CA . ASP A 1 165 ? 4.366 -3.758 -23.828 1.00 96.25 165 ASP A CA 1
ATOM 1219 C C . ASP A 1 165 ? 3.123 -4.652 -23.767 1.00 96.25 165 ASP A C 1
ATOM 1221 O O . ASP A 1 165 ? 2.137 -4.354 -24.434 1.00 96.25 165 ASP A O 1
ATOM 1225 N N . ASP A 1 166 ? 3.187 -5.741 -22.993 1.00 95.94 166 ASP A N 1
ATOM 1226 C CA . ASP A 1 166 ? 2.100 -6.714 -22.791 1.00 95.94 166 ASP A CA 1
ATOM 1227 C C . ASP A 1 166 ? 1.378 -7.120 -24.096 1.00 95.94 166 ASP A C 1
ATOM 1229 O O . ASP A 1 166 ? 0.157 -7.233 -24.172 1.00 95.94 166 ASP A O 1
ATOM 1233 N N . GLY A 1 167 ? 2.150 -7.290 -25.178 1.00 95.00 167 GLY A N 1
ATOM 1234 C CA . GLY A 1 167 ? 1.643 -7.741 -26.476 1.00 95.00 167 GLY A CA 1
ATOM 1235 C C . GLY A 1 167 ? 1.051 -6.654 -27.378 1.00 95.00 167 GLY A C 1
ATOM 1236 O O . GLY A 1 167 ? 0.523 -6.990 -28.439 1.00 95.00 167 GLY A O 1
ATOM 1237 N N . ARG A 1 168 ? 1.152 -5.364 -27.027 1.00 95.56 168 ARG A N 1
ATOM 1238 C CA . ARG A 1 168 ? 0.727 -4.256 -27.904 1.00 95.56 168 ARG A CA 1
ATOM 1239 C C . ARG A 1 168 ? 1.561 -4.162 -29.190 1.00 95.56 168 ARG A C 1
ATOM 1241 O O . ARG A 1 168 ? 1.045 -3.709 -30.213 1.00 95.56 168 ARG A O 1
ATOM 1248 N N . GLY A 1 169 ? 2.827 -4.569 -29.146 1.00 94.88 169 GLY A N 1
ATOM 1249 C CA . GLY A 1 169 ? 3.737 -4.623 -30.290 1.00 94.88 169 GLY A CA 1
ATOM 1250 C C . GLY A 1 169 ? 4.653 -3.407 -30.469 1.00 94.88 169 GLY A C 1
ATOM 1251 O O . GLY A 1 169 ? 5.292 -3.305 -31.512 1.00 94.88 169 GLY A O 1
ATOM 1252 N N . VAL A 1 170 ? 4.741 -2.487 -29.500 1.00 93.81 170 VAL A N 1
ATOM 1253 C CA . VAL A 1 170 ? 5.645 -1.318 -29.562 1.00 93.81 170 VAL A CA 1
ATOM 1254 C C . VAL A 1 170 ? 7.031 -1.626 -28.988 1.00 93.81 170 VAL A C 1
ATOM 1256 O O . VAL A 1 170 ? 8.030 -1.183 -29.546 1.00 93.81 170 VAL A O 1
ATOM 1259 N N . ASP A 1 171 ? 7.107 -2.395 -27.902 1.00 93.94 171 ASP A N 1
ATOM 1260 C CA . ASP A 1 171 ? 8.360 -2.915 -27.319 1.00 93.94 171 ASP A CA 1
ATOM 1261 C C . ASP A 1 171 ? 8.285 -4.453 -27.248 1.00 93.94 171 ASP A C 1
ATOM 1263 O O . ASP A 1 171 ? 8.322 -5.069 -26.180 1.00 93.94 171 ASP A O 1
ATOM 1267 N N . ALA A 1 172 ? 8.074 -5.063 -28.420 1.00 93.44 172 ALA A N 1
ATOM 1268 C CA . ALA A 1 172 ? 7.760 -6.480 -28.571 1.00 93.44 172 ALA A CA 1
ATOM 1269 C C . ALA A 1 172 ? 8.891 -7.406 -28.086 1.00 93.44 172 ALA A C 1
ATOM 1271 O O . ALA A 1 172 ? 10.078 -7.120 -28.234 1.00 93.44 172 ALA A O 1
ATOM 1272 N N . GLY A 1 173 ? 8.514 -8.566 -27.537 1.00 91.88 173 GLY A N 1
ATOM 1273 C CA . GLY A 1 173 ? 9.457 -9.601 -27.087 1.00 91.88 173 GLY A CA 1
ATOM 1274 C C . GLY A 1 173 ? 10.100 -9.342 -25.720 1.00 91.88 173 GLY A C 1
ATOM 1275 O O . GLY A 1 173 ? 10.882 -10.166 -25.246 1.00 91.88 173 GLY A O 1
ATOM 1276 N N . ARG A 1 174 ? 9.765 -8.233 -25.053 1.00 94.12 174 ARG A N 1
ATOM 1277 C CA . ARG A 1 174 ? 10.286 -7.909 -23.722 1.00 94.12 174 ARG A CA 1
ATOM 1278 C C . ARG A 1 174 ? 9.504 -8.602 -22.616 1.00 94.12 174 ARG A C 1
ATOM 1280 O O . ARG A 1 174 ? 8.277 -8.574 -22.590 1.00 94.12 174 ARG A O 1
ATOM 1287 N N . GLY A 1 175 ? 10.229 -9.191 -21.668 1.00 95.44 175 GLY A N 1
ATOM 1288 C CA . GLY A 1 175 ? 9.653 -9.770 -20.455 1.00 95.44 175 GLY A CA 1
ATOM 1289 C C . GLY A 1 175 ? 9.402 -8.717 -19.3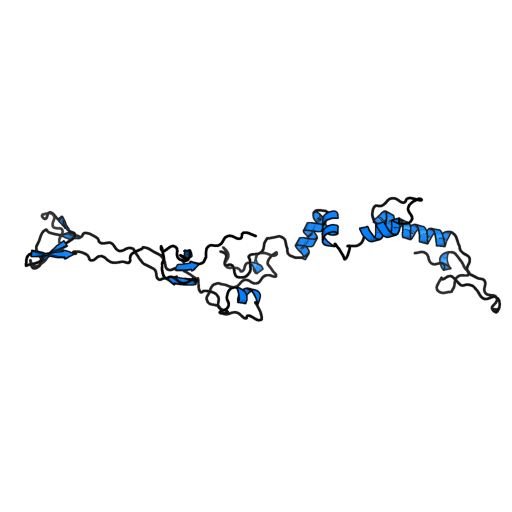76 1.00 95.44 175 GLY A C 1
ATOM 1290 O O . GLY A 1 175 ? 10.120 -7.716 -19.290 1.00 95.44 175 GLY A O 1
ATOM 1291 N N . LEU A 1 176 ? 8.414 -8.959 -18.517 1.00 95.00 176 LEU A N 1
ATOM 1292 C CA . LEU A 1 176 ? 8.187 -8.143 -17.327 1.00 95.00 176 LEU A CA 1
ATOM 1293 C C . LEU A 1 176 ? 9.425 -8.182 -16.409 1.00 95.00 176 LEU A C 1
ATOM 1295 O O . LEU A 1 176 ? 10.051 -9.228 -16.247 1.00 95.00 176 LEU A O 1
ATOM 1299 N N . LEU A 1 177 ? 9.792 -7.035 -15.833 1.00 94.31 177 LEU A N 1
ATOM 1300 C CA . LEU A 1 177 ? 11.010 -6.800 -15.042 1.00 94.31 177 LEU A CA 1
ATOM 1301 C C . LEU A 1 177 ? 12.336 -7.043 -15.791 1.00 94.31 177 LEU A C 1
ATOM 1303 O O . LEU A 1 177 ? 13.394 -7.084 -15.163 1.00 94.31 177 LEU A O 1
ATOM 1307 N N . SER A 1 178 ? 12.317 -7.163 -17.124 1.00 96.38 178 SER A N 1
ATOM 1308 C CA . SER A 1 178 ? 13.549 -7.266 -17.916 1.00 96.38 178 SER A CA 1
ATOM 1309 C C . SER A 1 178 ? 14.255 -5.914 -18.050 1.00 96.38 178 SER A C 1
ATOM 1311 O O . SER A 1 178 ? 13.618 -4.883 -18.284 1.00 96.38 178 SER A O 1
ATOM 1313 N N . ALA A 1 179 ? 15.585 -5.927 -17.939 1.00 96.38 179 ALA A N 1
ATOM 1314 C CA . ALA A 1 179 ? 16.427 -4.757 -18.166 1.00 96.38 179 ALA A CA 1
ATOM 1315 C C . ALA A 1 179 ? 16.737 -4.565 -19.662 1.00 96.38 179 ALA A C 1
ATOM 1317 O O . ALA A 1 179 ? 16.873 -5.531 -20.414 1.00 96.38 179 ALA A O 1
ATOM 1318 N N . GLN A 1 180 ? 16.881 -3.311 -20.083 1.00 96.31 180 GLN A N 1
ATOM 1319 C CA . GLN A 1 180 ? 17.334 -2.893 -21.408 1.00 96.31 180 GLN A CA 1
ATOM 1320 C C . GLN A 1 180 ? 18.537 -1.969 -21.265 1.00 96.31 180 GLN A C 1
ATOM 1322 O O . GLN A 1 180 ? 18.544 -1.071 -20.422 1.00 96.31 180 GLN A O 1
ATOM 1327 N N . GLY A 1 181 ? 19.524 -2.138 -22.143 1.00 96.81 181 GLY A N 1
ATOM 1328 C CA . GLY A 1 181 ? 20.596 -1.162 -22.305 1.00 96.81 181 GLY A CA 1
ATOM 1329 C C . GLY A 1 181 ? 20.090 0.170 -22.869 1.00 96.81 181 GLY A C 1
ATOM 1330 O O . GLY A 1 181 ? 19.023 0.243 -23.486 1.00 96.81 181 GLY A O 1
ATOM 1331 N N . HIS A 1 182 ? 20.893 1.218 -22.678 1.00 97.00 182 HIS A N 1
ATOM 1332 C CA . HIS A 1 182 ? 20.680 2.490 -23.360 1.00 97.00 182 HIS A CA 1
ATOM 1333 C C . HIS A 1 182 ? 20.926 2.332 -24.861 1.00 97.00 182 HIS A C 1
ATOM 1335 O O . HIS A 1 182 ? 21.690 1.464 -25.285 1.00 97.00 182 HIS A O 1
ATOM 1341 N N . ALA A 1 183 ? 20.305 3.202 -25.645 1.00 96.75 183 ALA A N 1
ATOM 1342 C CA . ALA A 1 183 ? 20.565 3.329 -27.069 1.00 96.75 183 ALA A CA 1
ATOM 1343 C C . ALA A 1 183 ? 20.319 4.771 -27.527 1.00 96.75 183 ALA A C 1
ATOM 1345 O O . ALA A 1 183 ? 19.622 5.536 -26.858 1.00 96.75 183 ALA A O 1
ATOM 1346 N N . TYR A 1 184 ? 20.890 5.136 -28.668 1.00 96.00 184 TYR A N 1
ATOM 1347 C CA . TYR A 1 184 ? 20.610 6.383 -29.374 1.00 96.00 184 TYR A CA 1
ATOM 1348 C C . TYR A 1 184 ? 20.122 6.045 -30.779 1.00 96.00 184 TYR A C 1
ATOM 1350 O O . TYR A 1 184 ? 20.614 5.094 -31.384 1.00 96.00 184 TYR A O 1
ATOM 1358 N N . GLN A 1 185 ? 19.155 6.804 -31.288 1.00 96.38 185 GLN A N 1
ATOM 1359 C CA . GLN A 1 185 ? 18.571 6.551 -32.595 1.00 96.38 185 GLN A CA 1
ATOM 1360 C C . GLN A 1 185 ? 19.607 6.768 -33.698 1.00 96.38 185 GLN A C 1
ATOM 1362 O O . GLN A 1 185 ? 20.352 7.755 -33.690 1.00 96.38 185 GLN A O 1
ATOM 1367 N N . SER A 1 186 ? 19.624 5.832 -34.642 1.00 95.19 186 SER A N 1
ATOM 1368 C CA . SER A 1 186 ? 20.544 5.829 -35.764 1.00 95.19 186 SER A CA 1
ATOM 1369 C C . SER A 1 186 ? 20.390 7.094 -36.597 1.00 95.19 186 SER A C 1
ATOM 1371 O O . SER A 1 186 ? 19.292 7.425 -37.050 1.00 95.19 186 SER A O 1
ATOM 1373 N N . HIS A 1 187 ? 21.491 7.817 -36.771 1.00 91.00 187 HIS A N 1
ATOM 1374 C CA . HIS A 1 187 ? 21.557 9.002 -37.617 1.00 91.00 187 HIS A CA 1
ATOM 1375 C C . HIS A 1 187 ? 22.956 9.151 -38.218 1.00 91.00 187 HIS A C 1
ATOM 1377 O O . HIS A 1 187 ? 23.914 8.497 -37.800 1.00 91.00 187 HIS A O 1
ATOM 1383 N N . SER A 1 188 ? 23.062 10.026 -39.215 1.00 85.25 188 SER A N 1
ATOM 1384 C CA . SER A 1 188 ? 24.319 10.386 -39.862 1.00 85.25 188 SER A CA 1
ATOM 1385 C C . SER A 1 188 ? 24.460 11.897 -39.964 1.00 85.25 188 SER A C 1
ATOM 1387 O O . SER A 1 188 ? 23.490 12.657 -39.891 1.00 85.25 188 SER A O 1
ATOM 1389 N N . HIS A 1 189 ? 25.699 12.331 -40.154 1.00 83.56 189 HIS A N 1
ATOM 1390 C CA . HIS A 1 189 ? 26.040 13.719 -40.410 1.00 83.56 189 HIS A CA 1
ATOM 1391 C C . HIS A 1 189 ? 26.640 13.858 -41.804 1.00 83.56 189 HIS A C 1
ATOM 1393 O O . HIS A 1 189 ? 27.112 12.896 -42.407 1.00 83.56 189 HIS A O 1
ATOM 1399 N N . ARG A 1 190 ? 26.627 15.087 -42.316 1.00 75.50 190 ARG A N 1
ATOM 1400 C CA . ARG A 1 190 ? 27.320 15.444 -43.553 1.00 75.50 190 ARG A CA 1
ATOM 1401 C C . ARG A 1 190 ? 28.641 16.085 -43.179 1.00 75.50 190 ARG A C 1
ATOM 1403 O O . ARG A 1 190 ? 28.680 16.914 -42.271 1.00 75.50 190 ARG A O 1
ATOM 1410 N N . LEU A 1 191 ? 29.691 15.746 -43.911 1.00 72.31 191 LEU A N 1
ATOM 1411 C CA . LEU A 1 191 ? 30.967 16.436 -43.803 1.00 72.31 191 LEU A CA 1
ATOM 1412 C C . LEU A 1 191 ? 31.070 17.475 -44.924 1.00 72.31 191 LEU A C 1
ATOM 1414 O O . LEU A 1 191 ? 30.640 17.229 -46.054 1.00 72.31 191 LEU A O 1
ATOM 1418 N N . LEU A 1 192 ? 31.625 18.645 -44.607 1.00 67.94 192 LEU A N 1
ATOM 1419 C CA . LEU A 1 192 ? 32.001 19.630 -45.615 1.00 67.94 192 LEU A CA 1
ATOM 1420 C C . LEU A 1 192 ? 33.318 19.177 -46.250 1.00 67.94 192 LEU A C 1
ATOM 1422 O O . LEU A 1 192 ? 34.352 19.162 -45.583 1.00 67.94 192 LEU A O 1
ATOM 1426 N N . MET A 1 193 ? 33.271 18.779 -47.519 1.00 64.75 193 MET A N 1
ATOM 1427 C CA . MET A 1 193 ? 34.424 18.235 -48.241 1.00 64.75 193 MET A CA 1
ATOM 1428 C C . MET A 1 193 ? 34.603 18.972 -49.572 1.00 64.75 193 MET A C 1
ATOM 1430 O O . MET A 1 193 ? 33.637 19.494 -50.138 1.00 64.75 193 MET A O 1
ATOM 1434 N N . SER A 1 194 ? 35.834 19.011 -50.088 1.00 60.28 194 SER A N 1
ATOM 1435 C CA . SER A 1 194 ? 36.067 19.364 -51.494 1.00 60.28 194 SER A CA 1
ATOM 1436 C C . SER A 1 194 ? 35.382 18.320 -52.386 1.00 60.28 194 SER A C 1
ATOM 1438 O O . SER A 1 194 ? 35.346 17.143 -52.025 1.00 60.28 194 SER A O 1
ATOM 1440 N N . ALA A 1 195 ? 34.833 18.720 -53.536 1.00 58.41 195 ALA A N 1
ATOM 1441 C CA . ALA A 1 195 ? 34.094 17.851 -54.464 1.00 58.41 195 ALA A CA 1
ATOM 1442 C C . ALA A 1 195 ? 34.997 16.850 -55.234 1.00 58.41 195 ALA A C 1
ATOM 1444 O O . ALA A 1 195 ? 34.846 16.657 -56.440 1.00 58.41 195 ALA A O 1
ATOM 1445 N N . GLY A 1 196 ? 35.973 16.240 -54.557 1.00 54.34 196 GLY A N 1
ATOM 1446 C CA . GLY A 1 196 ? 36.952 15.316 -55.129 1.00 54.34 196 GLY A CA 1
ATOM 1447 C C . GLY A 1 196 ? 36.506 13.850 -55.103 1.00 54.34 196 GLY A C 1
ATOM 1448 O O . GLY A 1 196 ? 35.743 13.426 -54.237 1.00 54.34 196 GLY A O 1
ATOM 1449 N N . SER A 1 197 ? 37.009 13.061 -56.058 1.00 58.62 197 SER A N 1
ATOM 1450 C CA . SER A 1 197 ? 36.904 11.590 -56.050 1.00 58.62 197 SER A CA 1
ATOM 1451 C C . SER A 1 197 ? 37.924 10.966 -55.093 1.00 58.62 197 SER A C 1
ATOM 1453 O O . SER A 1 197 ? 39.019 11.507 -54.905 1.00 58.62 197 SER A O 1
ATOM 1455 N N . ALA A 1 198 ? 37.597 9.805 -54.512 1.00 56.94 198 ALA A N 1
ATOM 1456 C CA . ALA A 1 198 ? 38.543 9.036 -53.705 1.00 56.94 198 ALA A CA 1
ATOM 1457 C C . ALA A 1 198 ? 39.834 8.728 -54.496 1.00 56.94 198 ALA A C 1
ATOM 1459 O O . ALA A 1 198 ? 39.809 8.555 -55.710 1.00 56.94 198 ALA A O 1
ATOM 1460 N N . GLY A 1 199 ? 40.981 8.711 -53.808 1.00 55.84 199 GLY A N 1
ATOM 1461 C CA . GLY A 1 199 ? 42.302 8.488 -54.417 1.00 55.84 199 GLY A CA 1
ATOM 1462 C C . GLY A 1 199 ? 43.064 9.747 -54.863 1.00 55.84 199 GLY A C 1
ATOM 1463 O O . GLY A 1 199 ? 44.223 9.628 -55.244 1.00 55.84 199 GLY A O 1
ATOM 1464 N N . SER A 1 200 ? 42.485 10.951 -54.758 1.00 57.69 200 SER A N 1
ATOM 1465 C CA . SER A 1 200 ? 43.124 12.206 -55.208 1.00 57.69 200 SER A CA 1
ATOM 1466 C C . SER A 1 200 ? 44.254 12.756 -54.308 1.00 57.69 200 SER A C 1
ATOM 1468 O O . SER A 1 200 ? 44.741 13.849 -54.569 1.00 57.69 200 SER A O 1
ATOM 1470 N N . GLY A 1 201 ? 44.695 12.025 -53.277 1.00 51.78 201 GLY A N 1
ATOM 1471 C CA . GLY A 1 201 ? 45.821 12.424 -52.419 1.00 51.78 201 GLY A CA 1
ATOM 1472 C C . GLY A 1 201 ? 45.574 13.709 -51.612 1.00 51.78 201 GLY A C 1
ATOM 1473 O O . GLY A 1 201 ? 45.993 14.783 -52.022 1.00 51.78 201 GLY A O 1
ATOM 1474 N N . ASN A 1 202 ? 44.972 13.563 -50.421 1.00 48.59 202 ASN A N 1
ATOM 1475 C CA . ASN A 1 202 ? 44.586 14.615 -49.457 1.00 48.59 202 ASN A CA 1
ATOM 1476 C C . ASN A 1 202 ? 43.478 15.548 -50.012 1.00 48.59 202 ASN A C 1
ATOM 1478 O O . ASN A 1 202 ? 43.474 15.915 -51.175 1.00 48.59 202 ASN A O 1
ATOM 1482 N N . VAL A 1 203 ? 42.431 15.925 -49.275 1.00 53.00 203 VAL A N 1
ATOM 1483 C CA . VAL A 1 203 ? 42.489 16.898 -48.178 1.00 53.00 203 VAL A CA 1
ATOM 1484 C C . VAL A 1 203 ? 41.119 16.923 -47.446 1.00 53.00 203 VAL A C 1
ATOM 1486 O O . VAL A 1 203 ? 40.080 17.064 -48.092 1.00 53.00 203 VAL A O 1
ATOM 1489 N N . ILE A 1 204 ? 41.112 16.866 -46.102 1.00 56.69 204 ILE A N 1
ATOM 1490 C CA . ILE A 1 204 ? 40.180 17.689 -45.304 1.00 56.69 204 ILE A CA 1
ATOM 1491 C C . ILE A 1 204 ? 40.880 19.035 -45.155 1.00 56.69 204 ILE A C 1
ATOM 1493 O O . ILE A 1 204 ? 41.944 19.113 -44.546 1.00 56.69 204 ILE A O 1
ATOM 1497 N N . GLY A 1 205 ? 40.320 20.079 -45.749 1.00 51.16 205 GLY A N 1
ATOM 1498 C CA . GLY A 1 205 ? 40.948 21.392 -45.795 1.00 51.16 205 GLY A CA 1
ATOM 1499 C C . GLY A 1 205 ? 39.923 22.406 -46.238 1.00 51.16 205 GLY A C 1
ATOM 1500 O O . GLY A 1 205 ? 39.395 22.342 -47.346 1.00 51.16 205 GLY A O 1
ATOM 1501 N N . ILE A 1 206 ? 39.623 23.306 -45.313 1.00 54.84 206 ILE A N 1
ATOM 1502 C CA . ILE A 1 206 ? 38.839 24.503 -45.558 1.00 54.84 206 ILE A CA 1
ATOM 1503 C C . ILE A 1 206 ? 39.873 25.577 -45.904 1.00 54.84 206 ILE A C 1
ATOM 1505 O O . ILE A 1 206 ? 40.375 26.275 -45.030 1.00 54.84 206 ILE A O 1
ATOM 1509 N N . ASP A 1 207 ? 40.282 25.614 -47.167 1.00 52.78 207 ASP A N 1
ATOM 1510 C CA . ASP A 1 207 ? 40.986 26.761 -47.743 1.00 52.78 207 ASP A CA 1
ATOM 1511 C C . ASP A 1 207 ? 39.925 27.806 -48.129 1.00 52.78 207 ASP A C 1
ATOM 1513 O O . ASP A 1 207 ? 38.864 27.450 -48.644 1.00 52.78 207 ASP A O 1
ATOM 1517 N N . SER A 1 208 ? 40.198 29.091 -47.886 1.00 56.75 208 SER A N 1
ATOM 1518 C CA . SER A 1 208 ? 39.338 30.209 -48.293 1.00 56.75 208 SER A CA 1
ATOM 1519 C C . SER A 1 208 ? 39.094 30.283 -49.808 1.00 56.75 208 SER A C 1
ATOM 1521 O O . SER A 1 208 ? 38.182 30.992 -50.233 1.00 56.75 208 SER A O 1
ATOM 1523 N N . SER A 1 209 ? 39.869 29.553 -50.618 1.00 56.66 209 SER A N 1
ATOM 1524 C CA . SER A 1 209 ? 39.706 29.445 -52.072 1.00 56.66 209 SER A CA 1
ATOM 1525 C C . SER A 1 209 ? 38.834 28.263 -52.547 1.00 56.66 209 SER A C 1
ATOM 1527 O O . SER A 1 209 ? 38.504 28.190 -53.733 1.00 56.66 209 SER A O 1
ATOM 1529 N N . LEU A 1 210 ? 38.416 27.352 -51.652 1.00 57.47 210 LEU A N 1
ATOM 1530 C CA . LEU A 1 210 ? 37.643 26.150 -51.996 1.00 57.47 210 LEU A CA 1
ATOM 1531 C C . LEU A 1 210 ? 36.165 26.262 -51.582 1.00 57.47 210 LEU A C 1
ATOM 1533 O O . LEU A 1 210 ? 35.833 26.440 -50.411 1.00 57.47 210 LEU A O 1
ATOM 1537 N N . ASN A 1 211 ? 35.252 26.047 -52.536 1.00 57.47 211 ASN A N 1
ATOM 1538 C CA . ASN A 1 211 ? 33.821 25.899 -52.257 1.00 57.47 211 ASN A CA 1
ATOM 1539 C C . ASN A 1 211 ? 33.535 24.484 -51.730 1.00 57.47 211 ASN A C 1
ATOM 1541 O O . ASN A 1 211 ? 33.353 23.543 -52.505 1.00 57.47 211 ASN A O 1
ATOM 1545 N N . GLY A 1 212 ? 33.512 24.314 -50.408 1.00 58.50 212 GLY A N 1
ATOM 1546 C CA . GLY A 1 212 ? 33.116 23.046 -49.793 1.00 58.50 212 GLY A CA 1
ATOM 1547 C C . GLY A 1 212 ? 31.663 22.685 -50.127 1.00 58.50 212 GLY A C 1
ATOM 1548 O O . GLY A 1 212 ? 30.777 23.537 -50.086 1.00 58.50 212 GLY A O 1
ATOM 1549 N N . THR A 1 213 ? 31.400 21.411 -50.421 1.00 62.69 213 THR A N 1
ATOM 1550 C CA . THR A 1 213 ? 30.036 20.879 -50.566 1.00 62.69 213 THR A CA 1
ATOM 1551 C C . THR A 1 213 ? 29.743 19.932 -49.408 1.00 62.69 213 THR A C 1
ATOM 1553 O O . THR A 1 213 ? 30.547 19.056 -49.093 1.00 62.69 213 THR A O 1
ATOM 1556 N N . LEU A 1 214 ? 28.591 20.095 -48.751 1.00 69.12 214 LEU A N 1
ATOM 1557 C CA . LEU A 1 214 ? 28.124 19.121 -47.764 1.00 69.12 214 LEU A CA 1
ATOM 1558 C C . LEU A 1 214 ? 27.745 17.833 -48.501 1.00 69.12 214 LEU A C 1
ATOM 1560 O O . LEU A 1 214 ? 26.738 17.814 -49.213 1.00 69.12 214 LEU A O 1
ATOM 1564 N N . THR A 1 215 ? 28.500 16.754 -48.328 1.00 69.88 215 THR A N 1
ATOM 1565 C CA . THR A 1 215 ? 28.204 15.485 -49.007 1.00 69.88 215 THR A CA 1
ATOM 1566 C C . THR A 1 215 ? 27.771 14.397 -48.028 1.00 69.88 215 THR A C 1
ATOM 1568 O O . THR A 1 215 ? 28.258 14.328 -46.901 1.00 69.88 215 THR A O 1
ATOM 1571 N N . TYR A 1 216 ? 26.821 13.566 -48.463 1.00 74.88 216 TYR A N 1
ATOM 1572 C CA . TYR A 1 216 ? 26.463 12.317 -47.782 1.00 74.88 216 TYR A CA 1
ATOM 1573 C C . TYR A 1 216 ? 27.360 11.160 -48.214 1.00 74.88 216 TYR A C 1
ATOM 1575 O O . TYR A 1 216 ? 27.574 10.243 -47.429 1.00 74.88 216 TYR A O 1
ATOM 1583 N N . ASN A 1 217 ? 27.894 11.216 -49.438 1.00 79.19 217 ASN A N 1
ATOM 1584 C CA . ASN A 1 217 ? 28.634 10.125 -50.057 1.00 79.19 217 ASN A CA 1
ATOM 1585 C C . ASN A 1 217 ? 29.968 10.603 -50.651 1.00 79.19 217 ASN A C 1
ATOM 1587 O O . ASN A 1 217 ? 30.089 11.735 -51.122 1.00 79.19 217 ASN A O 1
ATOM 1591 N N . ILE A 1 218 ? 30.953 9.712 -50.685 1.00 75.44 218 ILE A N 1
ATOM 1592 C CA . ILE A 1 218 ? 32.250 9.890 -51.335 1.00 75.44 218 ILE A CA 1
ATOM 1593 C C . ILE A 1 218 ? 32.245 9.066 -52.625 1.00 75.44 218 ILE A C 1
ATOM 1595 O O . ILE A 1 218 ? 32.104 7.839 -52.581 1.00 75.44 218 ILE A O 1
ATOM 1599 N N . ASN A 1 219 ? 32.421 9.728 -53.772 1.00 77.06 219 ASN A N 1
ATOM 1600 C CA . ASN A 1 219 ? 32.556 9.061 -55.070 1.00 77.06 219 ASN A CA 1
ATOM 1601 C C . ASN A 1 219 ? 33.856 8.245 -55.116 1.00 77.06 219 ASN A C 1
ATOM 1603 O O . ASN A 1 219 ? 34.926 8.752 -54.775 1.00 77.06 219 ASN A O 1
ATOM 1607 N N . GLN A 1 220 ? 33.766 6.994 -55.554 1.00 78.19 220 GLN A N 1
ATOM 1608 C CA . GLN A 1 220 ? 34.879 6.053 -55.635 1.00 78.19 220 GLN A CA 1
ATOM 1609 C C . GLN A 1 220 ? 35.444 5.966 -57.062 1.00 78.19 220 GLN A C 1
ATOM 1611 O O . GLN A 1 220 ? 34.669 6.032 -58.025 1.00 78.19 220 GLN A O 1
ATOM 1616 N N . PRO A 1 221 ? 36.765 5.751 -57.232 1.00 68.56 221 PRO A N 1
ATOM 1617 C CA . PRO A 1 221 ? 37.342 5.323 -58.503 1.00 68.56 221 PRO A CA 1
ATOM 1618 C C . PRO A 1 221 ? 36.598 4.090 -59.025 1.00 68.56 221 PRO A C 1
ATOM 1620 O O . PRO A 1 221 ? 36.591 3.051 -58.374 1.00 68.56 221 PRO A O 1
ATOM 1623 N N . GLY A 1 222 ? 35.926 4.221 -60.172 1.00 76.44 222 GLY A N 1
ATOM 1624 C CA . GLY A 1 222 ? 35.069 3.168 -60.737 1.00 76.44 222 GLY A CA 1
ATOM 1625 C C . GLY A 1 222 ? 33.563 3.461 -60.719 1.00 76.44 222 GLY A C 1
ATOM 1626 O O . GLY A 1 222 ? 32.792 2.623 -61.172 1.00 76.44 222 GLY A O 1
ATOM 1627 N N . GLY A 1 223 ? 33.132 4.639 -60.246 1.00 79.38 223 GLY A N 1
ATOM 1628 C CA . GLY A 1 223 ? 31.747 5.122 -60.396 1.00 79.38 223 GLY A CA 1
ATOM 1629 C C . GLY A 1 223 ? 30.787 4.749 -59.259 1.00 79.38 223 GLY A C 1
ATOM 1630 O O . GLY A 1 223 ? 29.592 5.011 -59.366 1.00 79.38 223 GLY A O 1
ATOM 1631 N N . GLY A 1 224 ? 31.293 4.158 -58.172 1.00 80.94 224 GLY A N 1
ATOM 1632 C CA . GLY A 1 224 ? 30.522 3.865 -56.959 1.00 80.94 224 GLY A CA 1
ATOM 1633 C C . GLY A 1 224 ? 30.487 5.027 -55.962 1.00 80.94 224 GLY A C 1
ATOM 1634 O O . GLY A 1 224 ? 31.223 6.004 -56.090 1.00 80.94 224 GLY A O 1
ATOM 1635 N N . GLN A 1 225 ? 29.659 4.900 -54.928 1.00 81.56 225 GLN A N 1
ATOM 1636 C CA . GLN A 1 225 ? 29.571 5.836 -53.807 1.00 81.56 225 GLN A CA 1
ATOM 1637 C C . GLN A 1 225 ? 29.614 5.066 -52.485 1.00 81.56 225 GLN A C 1
ATOM 1639 O O . GLN A 1 225 ? 28.962 4.032 -52.362 1.00 81.56 225 GLN A O 1
ATOM 1644 N N . ILE A 1 226 ? 30.355 5.576 -51.501 1.00 80.38 226 ILE A N 1
ATOM 1645 C CA . ILE A 1 226 ? 30.311 5.099 -50.105 1.00 80.38 226 ILE A CA 1
ATOM 1646 C C . ILE A 1 226 ? 29.840 6.230 -49.201 1.00 80.38 226 ILE A C 1
ATOM 1648 O O . ILE A 1 226 ? 30.095 7.393 -49.509 1.00 80.38 226 ILE A O 1
ATOM 1652 N N . GLN A 1 227 ? 29.179 5.917 -48.090 1.00 81.06 227 GLN A N 1
ATOM 1653 C CA . GLN A 1 227 ? 28.714 6.942 -47.159 1.00 81.06 227 GLN A CA 1
ATOM 1654 C C . GLN A 1 227 ? 29.912 7.649 -46.506 1.00 81.06 227 GLN A C 1
ATOM 1656 O O . GLN A 1 227 ? 30.865 7.004 -46.077 1.00 81.06 227 GLN A O 1
ATOM 1661 N N . ALA A 1 228 ? 29.879 8.981 -46.452 1.00 77.00 228 ALA A N 1
ATOM 1662 C CA . ALA A 1 228 ? 30.967 9.786 -45.895 1.00 77.00 228 ALA A CA 1
ATOM 1663 C C . ALA A 1 228 ? 31.095 9.609 -44.372 1.00 77.00 228 ALA A C 1
ATOM 1665 O O . ALA A 1 228 ? 32.198 9.637 -43.836 1.00 77.00 228 ALA A O 1
ATOM 1666 N N . ILE A 1 229 ? 29.963 9.424 -43.688 1.00 81.38 229 ILE A N 1
ATOM 1667 C CA . ILE A 1 229 ? 29.866 9.081 -42.266 1.00 81.38 229 ILE A CA 1
ATOM 1668 C C . ILE A 1 229 ? 28.794 8.006 -42.149 1.00 81.38 229 ILE A C 1
ATOM 1670 O O . ILE A 1 229 ? 27.646 8.277 -42.497 1.00 81.38 229 ILE A O 1
ATOM 1674 N N . GLU A 1 230 ? 29.147 6.809 -41.683 1.00 86.62 230 GLU A N 1
ATOM 1675 C CA . GLU A 1 230 ? 28.197 5.704 -41.507 1.00 86.62 230 GLU A CA 1
ATOM 1676 C C . GLU A 1 230 ? 27.079 6.063 -40.518 1.00 86.62 230 GLU A C 1
ATOM 1678 O O . GLU A 1 230 ? 27.265 6.861 -39.598 1.00 86.62 230 GLU A O 1
ATOM 1683 N N . ASN A 1 231 ? 25.896 5.474 -40.710 1.00 88.19 231 ASN A N 1
ATOM 1684 C CA . ASN A 1 231 ? 24.833 5.588 -39.717 1.00 88.19 231 ASN A CA 1
ATOM 1685 C C . ASN A 1 231 ? 25.232 4.783 -38.478 1.00 88.19 231 ASN A C 1
ATOM 1687 O O . ASN A 1 231 ? 25.520 3.591 -38.577 1.00 88.19 231 ASN A O 1
ATOM 1691 N N . ALA A 1 232 ? 25.212 5.427 -37.317 1.00 90.06 232 ALA A N 1
ATOM 1692 C CA . ALA A 1 232 ? 25.499 4.789 -36.041 1.00 90.06 232 ALA A CA 1
ATOM 1693 C C . ALA A 1 232 ? 24.303 4.962 -35.110 1.00 90.06 232 ALA A C 1
ATOM 1695 O O . ALA A 1 232 ? 23.743 6.054 -35.028 1.00 90.06 232 ALA A O 1
ATOM 1696 N N . GLY A 1 233 ? 23.937 3.896 -34.398 1.00 93.50 233 GLY A N 1
ATOM 1697 C CA . GLY A 1 233 ? 22.849 3.883 -33.423 1.00 93.50 233 GLY A CA 1
ATOM 1698 C C . GLY A 1 233 ? 21.894 2.708 -33.613 1.00 93.50 233 GLY A C 1
ATOM 1699 O O . GLY A 1 233 ? 22.113 1.832 -34.446 1.00 93.50 233 GLY A O 1
ATOM 1700 N N . ASP A 1 234 ? 20.834 2.711 -32.819 1.00 94.31 234 ASP A N 1
ATOM 1701 C CA . ASP A 1 234 ? 19.762 1.716 -32.796 1.00 94.31 234 ASP A CA 1
ATOM 1702 C C . ASP A 1 234 ? 18.473 2.312 -33.401 1.00 94.31 234 ASP A C 1
ATOM 1704 O O . ASP A 1 234 ? 18.452 3.439 -33.901 1.00 94.31 234 ASP A O 1
ATOM 1708 N N . THR A 1 235 ? 17.358 1.594 -33.357 1.00 93.25 235 THR A N 1
ATOM 1709 C CA . THR A 1 235 ? 16.071 2.068 -33.889 1.00 93.25 235 THR A CA 1
ATOM 1710 C C . THR A 1 235 ? 15.410 3.158 -33.035 1.00 93.25 235 THR A C 1
ATOM 1712 O O . THR A 1 235 ? 14.463 3.798 -33.489 1.00 93.25 235 THR A O 1
ATOM 1715 N N . GLU A 1 236 ? 15.893 3.393 -31.811 1.00 93.94 236 GLU A N 1
ATOM 1716 C CA . GLU A 1 236 ? 15.305 4.309 -30.825 1.00 93.94 236 GLU A CA 1
ATOM 1717 C C . GLU A 1 236 ? 16.392 4.970 -29.957 1.00 93.94 236 GLU A C 1
ATOM 1719 O O . GLU A 1 236 ? 17.417 4.361 -29.650 1.00 93.94 236 GLU A O 1
ATOM 1724 N N . THR A 1 237 ? 16.137 6.198 -29.493 1.00 96.06 237 THR A N 1
ATOM 1725 C CA . THR A 1 237 ? 16.875 6.808 -28.377 1.00 96.06 237 THR A CA 1
ATOM 1726 C C . THR A 1 237 ? 16.179 6.488 -27.059 1.00 96.06 237 THR A C 1
ATOM 1728 O O . THR A 1 237 ? 15.049 6.918 -26.838 1.00 96.06 237 THR A O 1
ATOM 1731 N N . ARG A 1 238 ? 16.858 5.777 -26.154 1.00 95.62 238 ARG A N 1
ATOM 1732 C CA . ARG A 1 238 ? 16.319 5.389 -24.843 1.00 95.62 238 ARG A CA 1
ATOM 1733 C C . ARG A 1 238 ? 17.403 5.343 -23.762 1.00 95.62 238 ARG A C 1
ATOM 1735 O O . ARG A 1 238 ? 18.535 4.938 -24.043 1.00 95.62 238 ARG A O 1
ATOM 1742 N N . PRO A 1 239 ? 17.077 5.686 -22.506 1.00 97.56 239 PRO A N 1
ATOM 1743 C CA . PRO A 1 239 ? 17.946 5.373 -21.382 1.00 97.56 239 PRO A CA 1
ATOM 1744 C C . PRO A 1 239 ? 17.927 3.866 -21.081 1.00 97.56 239 PRO A C 1
ATOM 1746 O O . PRO A 1 239 ? 17.073 3.118 -21.574 1.00 97.56 239 PRO A O 1
ATOM 1749 N N . ARG A 1 240 ? 18.849 3.428 -20.216 1.00 97.69 240 ARG A N 1
ATOM 1750 C CA . ARG A 1 240 ? 18.735 2.110 -19.580 1.00 97.69 240 ARG A CA 1
ATOM 1751 C C . ARG A 1 240 ? 17.436 2.048 -18.786 1.00 97.69 240 ARG A C 1
ATOM 1753 O O . ARG A 1 240 ? 17.078 3.029 -18.127 1.00 97.69 240 ARG A O 1
ATOM 1760 N N . ASN A 1 241 ? 16.701 0.954 -18.918 1.00 97.69 241 ASN A N 1
ATOM 1761 C CA . ASN A 1 241 ? 15.368 0.872 -18.345 1.00 97.69 241 ASN A CA 1
ATOM 1762 C C . ASN A 1 241 ? 14.945 -0.555 -17.997 1.00 97.69 241 ASN A C 1
ATOM 1764 O O . ASN A 1 241 ? 15.463 -1.526 -18.546 1.00 97.69 241 ASN A O 1
ATOM 1768 N N . ILE A 1 242 ? 13.946 -0.666 -17.126 1.00 97.56 242 ILE A N 1
ATOM 1769 C CA . ILE A 1 242 ? 13.303 -1.923 -16.745 1.00 97.56 242 ILE A CA 1
ATOM 1770 C C . ILE A 1 242 ? 11.819 -1.865 -17.106 1.00 97.56 242 ILE A C 1
ATOM 1772 O O . ILE A 1 242 ? 11.153 -0.852 -16.874 1.00 97.56 242 ILE A O 1
ATOM 1776 N N . ALA A 1 243 ? 11.300 -2.963 -17.659 1.00 97.31 243 ALA A N 1
ATOM 1777 C CA . ALA A 1 243 ? 9.888 -3.097 -18.000 1.00 97.31 243 ALA A CA 1
ATOM 1778 C C . ALA A 1 243 ? 9.023 -3.330 -16.747 1.00 97.31 243 ALA A C 1
ATOM 1780 O O . ALA A 1 243 ? 9.142 -4.366 -16.095 1.00 97.31 243 ALA A O 1
ATOM 1781 N N . PHE A 1 244 ? 8.118 -2.407 -16.431 1.00 95.81 244 PHE A N 1
ATOM 1782 C CA . PHE A 1 244 ? 7.161 -2.524 -15.326 1.00 95.81 244 PHE A CA 1
ATOM 1783 C C . PHE A 1 244 ? 5.724 -2.503 -15.832 1.00 95.81 244 PHE A C 1
ATOM 1785 O O . PHE A 1 244 ? 5.398 -1.827 -16.805 1.00 95.81 244 PHE A O 1
ATOM 1792 N N . ASN A 1 245 ? 4.844 -3.221 -15.139 1.00 94.81 245 ASN A N 1
ATOM 1793 C CA . ASN A 1 245 ? 3.425 -3.197 -15.458 1.00 94.81 245 ASN A CA 1
ATOM 1794 C C . ASN A 1 245 ? 2.797 -1.868 -15.003 1.00 94.81 245 ASN A C 1
ATOM 1796 O O . ASN A 1 245 ? 3.161 -1.347 -13.945 1.00 94.81 245 ASN A O 1
ATOM 1800 N N . PHE A 1 246 ? 1.848 -1.334 -15.775 1.00 94.56 246 PHE A N 1
ATOM 1801 C CA . PHE A 1 246 ? 1.129 -0.106 -15.438 1.00 94.56 246 PHE A CA 1
ATOM 1802 C C . PHE A 1 246 ? -0.332 -0.421 -15.136 1.00 94.56 246 PHE A C 1
ATOM 1804 O O . PHE A 1 246 ? -1.153 -0.626 -16.026 1.00 94.56 246 PHE A O 1
ATOM 1811 N N . LEU A 1 247 ? -0.634 -0.500 -13.843 1.00 93.31 247 LEU A N 1
ATOM 1812 C CA . LEU A 1 247 ? -1.904 -0.992 -13.330 1.00 93.31 247 LEU A CA 1
ATOM 1813 C C . LEU A 1 247 ? -2.641 0.108 -12.569 1.00 93.31 247 LEU A C 1
ATOM 1815 O O . LEU A 1 247 ? -2.031 0.927 -11.884 1.00 93.31 247 LEU A O 1
ATOM 1819 N N . VAL A 1 248 ? -3.971 0.068 -12.630 1.00 93.12 248 VAL A N 1
ATOM 1820 C CA . VAL A 1 248 ? -4.855 0.882 -11.793 1.00 93.12 248 VAL A CA 1
ATOM 1821 C C . VAL A 1 248 ? -5.623 -0.025 -10.839 1.00 93.12 248 VAL A C 1
ATOM 1823 O O . VAL A 1 248 ? -6.139 -1.075 -11.225 1.00 93.12 248 VAL A O 1
ATOM 1826 N N . ARG A 1 249 ? -5.705 0.373 -9.568 1.00 88.31 249 ARG A N 1
ATOM 1827 C CA . ARG A 1 249 ? -6.529 -0.332 -8.586 1.00 88.31 249 ARG A CA 1
ATOM 1828 C C . ARG A 1 249 ? -8.001 -0.026 -8.860 1.00 88.31 249 ARG A C 1
ATOM 1830 O O . ARG A 1 249 ? -8.426 1.112 -8.709 1.00 88.31 249 ARG A O 1
ATOM 1837 N N . ALA A 1 250 ? -8.777 -1.044 -9.220 1.00 88.62 250 ALA A N 1
ATOM 1838 C CA . ALA A 1 250 ? -10.216 -0.899 -9.452 1.00 88.62 250 ALA A CA 1
ATOM 1839 C C . ALA A 1 250 ? -11.065 -1.025 -8.170 1.00 88.62 250 ALA A C 1
ATOM 1841 O O . ALA A 1 250 ? -12.190 -0.534 -8.133 1.00 88.62 250 ALA A O 1
ATOM 1842 N N . LYS A 1 251 ? -10.554 -1.701 -7.134 1.00 69.06 251 LYS A N 1
ATOM 1843 C CA . LYS A 1 251 ? -11.208 -1.895 -5.831 1.00 69.06 251 LYS A CA 1
ATOM 1844 C C . LYS A 1 251 ? -10.191 -2.244 -4.753 1.00 69.06 251 LYS A C 1
ATOM 1846 O O . LYS A 1 251 ? -9.121 -2.789 -5.096 1.00 69.06 251 LYS A O 1
#

Foldseek 3Di:
DDAQVVPWVLADPVRHWDCFDPVVPRHGTDDDPVVVVVVVVVLCVLLVVLVHDDDPPDPCSSVVSCPLVDQDPVCNVVSLVVVHDVSVVVVCVVVLNDPDDPDQQDDDDDDDPDDCLVPPVSCVVPDDDDLQQDAADCVVVVVNCVNVVVRTHHRCVQAAEDAACVPVPPPPPDDAFDKDAFWAAWDWFWDFDALDAPPPPDDPDDDPPTDTDGDQWHAYDPGDTDGPTDTDIDNHGDHIHTHHHDDDDPD